Protein AF-0000000082578371 (afdb_homodimer)

Solvent-accessible surface area (backbone atoms only — not comparable to full-atom values): 13383 Å² total; per-residue (Å²): 140,78,61,56,43,37,65,52,43,54,52,53,40,48,26,51,50,64,51,53,39,33,59,68,55,49,42,70,71,40,96,79,55,69,53,70,68,53,46,45,50,49,51,51,49,37,32,76,69,58,51,30,45,68,46,77,56,89,93,40,60,37,33,28,54,56,62,57,55,68,60,56,39,54,51,50,50,51,52,49,22,50,31,62,29,81,64,31,69,52,56,48,51,51,53,36,53,75,66,67,68,57,53,51,71,52,50,53,52,39,47,51,51,49,53,51,40,52,71,71,72,77,139,79,61,55,44,39,66,53,42,54,53,52,39,48,26,51,50,64,50,53,38,34,59,68,54,50,43,69,71,39,93,79,52,68,54,70,67,52,47,45,48,49,52,52,50,38,32,75,70,58,51,30,47,69,46,77,56,90,93,39,60,37,33,29,54,58,58,58,56,68,58,55,38,53,52,50,49,52,52,49,25,50,31,59,28,82,64,31,68,53,56,48,51,50,52,37,53,74,66,66,68,56,54,50,71,52,49,54,53,40,45,51,52,48,53,50,41,52,72,70,72,77

Nearest PDB structures (foldseek):
  1okr-assembly1_A  TM=8.039E-01  e=2.234E-08  Staphylococcus aureus
  1sd6-assembly1_B  TM=7.257E-01  e=5.713E-08  Staphylococcus aureus
  1sax-assembly1_A  TM=7.478E-01  e=1.045E-07  Staphylococcus aureus subsp. aureus N315
  1xsd-assembly1_A-2  TM=7.511E-01  e=2.336E-07  Staphylococcus aureus
  1sd4-assembly1_B  TM=6.711E-01  e=1.910E-07  Staphylococcus aureus

Structure (mmCIF, N/CA/C/O backbone):
data_AF-0000000082578371-model_v1
#
loop_
_entity.id
_entity.type
_entity.pdbx_description
1 polymer 'Putative transcriptional regulator'
#
loop_
_atom_site.group_PDB
_atom_site.id
_atom_site.type_symbol
_atom_site.label_atom_id
_atom_site.label_alt_id
_atom_site.label_comp_id
_atom_site.label_asym_id
_atom_site.label_entity_id
_atom_site.label_seq_id
_atom_site.pdbx_PDB_ins_code
_atom_site.Cartn_x
_atom_site.Cartn_y
_atom_site.Cartn_z
_atom_site.occupancy
_atom_site.B_iso_or_equiv
_atom_site.auth_seq_id
_atom_site.auth_comp_id
_atom_site.auth_asym_id
_atom_site.auth_atom_id
_atom_site.pdbx_PDB_model_num
ATOM 1 N N . MET A 1 1 ? -15.367 0.584 -10.648 1 34.22 1 MET A N 1
ATOM 2 C CA . MET A 1 1 ? -14.477 -0.516 -10.297 1 34.22 1 MET A CA 1
ATOM 3 C C . MET A 1 1 ? -13.875 -0.312 -8.914 1 34.22 1 MET A C 1
ATOM 5 O O . MET A 1 1 ? -13.133 0.647 -8.688 1 34.22 1 MET A O 1
ATOM 9 N N . ASP A 1 2 ? -14.648 -0.705 -7.766 1 52.06 2 ASP A N 1
ATOM 10 C CA . ASP A 1 2 ? -14.875 -0.5 -6.34 1 52.06 2 ASP A CA 1
ATOM 11 C C . ASP A 1 2 ? -13.641 -0.88 -5.531 1 52.06 2 ASP A C 1
ATOM 13 O O . ASP A 1 2 ? -12.828 -1.701 -5.969 1 52.06 2 ASP A O 1
ATOM 17 N N . GLY A 1 3 ? -13.055 -0.039 -4.719 1 68.06 3 GLY A N 1
ATOM 18 C CA . GLY A 1 3 ? -11.953 -0.209 -3.785 1 68.06 3 GLY A CA 1
ATOM 19 C C . GLY A 1 3 ? -12.016 -1.52 -3.023 1 68.06 3 GLY A C 1
ATOM 20 O O . GLY A 1 3 ? -13.078 -2.143 -2.934 1 68.06 3 GLY A O 1
ATOM 21 N N . LEU A 1 4 ? -10.953 -2.289 -2.916 1 83.25 4 LEU A N 1
ATOM 22 C CA . LEU A 1 4 ? -10.844 -3.572 -2.227 1 83.25 4 LEU A CA 1
ATOM 23 C C . LEU A 1 4 ? -11.102 -3.408 -0.732 1 83.25 4 LEU A C 1
ATOM 25 O O . LEU A 1 4 ? -10.625 -2.451 -0.117 1 83.25 4 LEU A O 1
ATOM 29 N N . SER A 1 5 ? -12.094 -4.344 -0.25 1 83.81 5 SER A N 1
ATOM 30 C CA . SER A 1 5 ? -12.172 -4.449 1.202 1 83.81 5 SER A CA 1
ATOM 31 C C . SER A 1 5 ? -10.883 -4.996 1.792 1 83.81 5 SER A C 1
ATOM 33 O O . SER A 1 5 ? -9.992 -5.438 1.056 1 83.81 5 SER A O 1
ATOM 35 N N . ARG A 1 6 ? -10.781 -5.062 3.09 1 84.94 6 ARG A N 1
ATOM 36 C CA . ARG 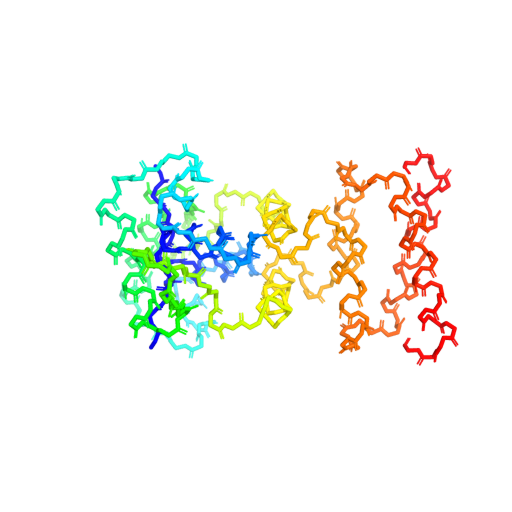A 1 6 ? -9.602 -5.578 3.768 1 84.94 6 ARG A CA 1
ATOM 37 C C . ARG A 1 6 ? -9.367 -7.047 3.418 1 84.94 6 ARG A C 1
ATOM 39 O O . ARG A 1 6 ? -8.25 -7.434 3.074 1 84.94 6 ARG A O 1
ATOM 46 N N . ARG A 1 7 ? -10.438 -7.766 3.49 1 90.19 7 ARG A N 1
ATOM 47 C CA . ARG A 1 7 ? -10.32 -9.195 3.238 1 90.19 7 ARG A CA 1
ATOM 48 C C . ARG A 1 7 ? -9.992 -9.469 1.773 1 90.19 7 ARG A C 1
ATOM 50 O O . ARG A 1 7 ? -9.195 -10.352 1.465 1 90.19 7 ARG A O 1
ATOM 57 N N . GLU A 1 8 ? -10.617 -8.742 0.942 1 93.12 8 GLU A N 1
ATOM 58 C CA . GLU A 1 8 ? -10.305 -8.867 -0.479 1 93.12 8 GLU A CA 1
ATOM 59 C C . GLU A 1 8 ? -8.836 -8.555 -0.752 1 93.12 8 GLU A C 1
ATOM 61 O O . GLU A 1 8 ? -8.18 -9.258 -1.519 1 93.12 8 GLU A O 1
ATOM 66 N N . ARG A 1 9 ? -8.375 -7.559 -0.099 1 90.75 9 ARG A N 1
ATOM 67 C CA . ARG A 1 9 ? -6.977 -7.172 -0.255 1 90.75 9 ARG A CA 1
ATOM 68 C C . ARG A 1 9 ? -6.047 -8.266 0.26 1 90.75 9 ARG A C 1
ATOM 70 O O . ARG A 1 9 ? -5.027 -8.562 -0.366 1 90.75 9 ARG A O 1
ATOM 77 N N . GLU A 1 10 ? -6.367 -8.773 1.382 1 92.88 10 GLU A N 1
ATOM 78 C CA . GLU A 1 10 ? -5.562 -9.852 1.936 1 92.88 10 GLU A CA 1
ATOM 79 C C . GLU A 1 10 ? -5.465 -11.023 0.96 1 92.88 10 GLU A C 1
ATOM 81 O O . GLU A 1 10 ? -4.383 -11.586 0.766 1 92.88 10 GLU A O 1
ATOM 86 N N . ILE A 1 11 ? -6.582 -11.297 0.385 1 96 11 ILE A N 1
ATOM 87 C CA . ILE A 1 11 ? -6.648 -12.445 -0.516 1 96 11 ILE A CA 1
ATOM 88 C C . ILE A 1 11 ? -5.855 -12.148 -1.787 1 96 11 ILE A C 1
ATOM 90 O O . ILE A 1 11 ? -5.066 -12.977 -2.242 1 96 11 ILE A O 1
ATOM 94 N N . ILE A 1 12 ? -6.039 -11.008 -2.361 1 95.5 12 ILE A N 1
ATOM 95 C CA . ILE A 1 12 ? -5.363 -10.703 -3.617 1 95.5 12 ILE A CA 1
ATOM 96 C C . ILE A 1 12 ? -3.863 -10.555 -3.373 1 95.5 12 ILE A C 1
ATOM 98 O O . ILE A 1 12 ? -3.051 -10.898 -4.234 1 95.5 12 ILE A O 1
ATOM 102 N N . ASN A 1 13 ? -3.504 -10.07 -2.184 1 95.31 13 ASN A N 1
ATOM 103 C CA . ASN A 1 13 ? -2.092 -10 -1.829 1 95.31 13 ASN A CA 1
ATOM 104 C C . ASN A 1 13 ? -1.445 -11.383 -1.809 1 95.31 13 ASN A C 1
ATOM 106 O O . ASN A 1 13 ? -0.296 -11.539 -2.223 1 95.31 13 ASN A O 1
ATOM 110 N N . VAL A 1 14 ? -2.17 -12.344 -1.282 1 97.12 14 VAL A N 1
ATOM 111 C CA . VAL A 1 14 ? -1.66 -13.711 -1.281 1 97.12 14 VAL A CA 1
ATOM 112 C C . VAL A 1 14 ? -1.369 -14.156 -2.713 1 97.12 14 VAL A C 1
ATOM 114 O O . VAL A 1 14 ? -0.308 -14.719 -2.992 1 97.12 14 VAL A O 1
ATOM 117 N N . LEU A 1 15 ? -2.271 -13.867 -3.607 1 97.81 15 LEU A N 1
ATOM 118 C CA . LEU A 1 15 ? -2.107 -14.297 -4.992 1 97.81 15 LEU A CA 1
ATOM 119 C C . LEU A 1 15 ? -0.913 -13.602 -5.637 1 97.81 15 LEU A C 1
ATOM 121 O O . LEU A 1 15 ? -0.169 -14.219 -6.402 1 97.81 15 LEU A O 1
ATOM 125 N N . TYR A 1 16 ? -0.698 -12.375 -5.348 1 97.38 16 TYR A N 1
ATOM 126 C CA . TYR A 1 16 ? 0.463 -11.672 -5.883 1 97.38 16 TYR A CA 1
ATOM 127 C C . TYR A 1 16 ? 1.755 -12.234 -5.297 1 97.38 16 TYR A C 1
ATOM 129 O O . TYR A 1 16 ? 2.777 -12.297 -5.98 1 97.38 16 TYR A O 1
ATOM 137 N N . ARG A 1 17 ? 1.661 -12.625 -4.094 1 96 17 ARG A N 1
ATOM 138 C CA . ARG A 1 17 ? 2.846 -13.141 -3.416 1 96 17 ARG A CA 1
ATOM 139 C C . ARG A 1 17 ? 3.234 -14.508 -3.967 1 96 17 ARG A C 1
ATOM 141 O O . ARG A 1 17 ? 4.414 -14.773 -4.215 1 96 17 ARG A O 1
ATOM 148 N N . VAL A 1 18 ? 2.221 -15.352 -4.254 1 95.81 18 VAL A N 1
ATOM 149 C CA . VAL A 1 18 ? 2.533 -16.734 -4.582 1 95.81 18 VAL A CA 1
ATOM 150 C C . VAL A 1 18 ? 2.357 -16.969 -6.078 1 95.81 18 VAL A C 1
ATOM 152 O O . VAL A 1 18 ? 2.793 -18 -6.613 1 95.81 18 VAL A O 1
ATOM 155 N N . GLY A 1 19 ? 1.768 -16.047 -6.781 1 95.69 19 GLY A N 1
ATOM 156 C CA . GLY A 1 19 ? 1.578 -16.141 -8.219 1 95.69 19 GLY A CA 1
ATOM 157 C C . GLY A 1 19 ? 0.262 -16.781 -8.609 1 95.69 19 GLY A C 1
ATOM 158 O O . GLY A 1 19 ? -0.506 -16.219 -9.391 1 95.69 19 GLY A O 1
ATOM 159 N N . GLN A 1 20 ? 0.013 -17.969 -8.125 1 97.25 20 GLN A N 1
ATOM 160 C CA . GLN A 1 20 ? -1.233 -18.688 -8.344 1 97.25 20 GLN A CA 1
ATOM 161 C C . GLN A 1 20 ? -1.533 -19.625 -7.172 1 97.25 20 GLN A C 1
ATOM 163 O O . GLN A 1 20 ? -0.616 -20.109 -6.512 1 97.25 20 GLN A O 1
ATOM 168 N N . ALA A 1 21 ? -2.795 -19.812 -6.957 1 98.19 21 ALA A N 1
ATOM 169 C CA . ALA A 1 21 ? -3.166 -20.656 -5.828 1 98.19 21 ALA A CA 1
ATOM 170 C C . ALA A 1 21 ? -4.625 -21.094 -5.93 1 98.19 21 ALA A C 1
ATOM 172 O O . ALA A 1 21 ? -5.445 -20.422 -6.547 1 98.19 21 ALA A O 1
ATOM 173 N N . THR A 1 22 ? -4.883 -22.328 -5.336 1 98.31 22 THR A N 1
ATOM 174 C CA . THR A 1 22 ? -6.27 -22.734 -5.125 1 98.31 22 THR A CA 1
ATOM 175 C C . THR A 1 22 ? -6.879 -21.984 -3.943 1 98.31 22 THR A C 1
ATOM 177 O O . THR A 1 22 ? -6.164 -21.328 -3.186 1 98.31 22 THR A O 1
ATOM 180 N N . ALA A 1 23 ? -8.219 -22.094 -3.855 1 97.88 23 ALA A N 1
ATOM 181 C CA . ALA A 1 23 ? -8.883 -21.469 -2.719 1 97.88 23 ALA A CA 1
ATOM 182 C C . ALA A 1 23 ? -8.328 -22 -1.398 1 97.88 23 ALA A C 1
ATOM 184 O O . ALA A 1 23 ? -8.125 -21.234 -0.452 1 97.88 23 ALA A O 1
ATOM 185 N N . ALA A 1 24 ? -8.094 -23.297 -1.359 1 97.69 24 ALA A N 1
ATOM 186 C CA . ALA A 1 24 ? -7.555 -23.922 -0.156 1 97.69 24 ALA A CA 1
ATOM 187 C C . ALA A 1 24 ? -6.172 -23.375 0.175 1 97.69 24 ALA A C 1
ATOM 189 O O . ALA A 1 24 ? -5.867 -23.094 1.338 1 97.69 24 ALA A O 1
ATOM 190 N N . GLN A 1 25 ? -5.379 -23.188 -0.789 1 97.94 25 GLN A N 1
ATOM 191 C CA . GLN A 1 25 ? -4.031 -22.656 -0.609 1 97.94 25 GLN A CA 1
ATOM 192 C C . GLN A 1 25 ? -4.07 -21.203 -0.156 1 97.94 25 GLN A C 1
ATOM 194 O O . GLN A 1 25 ? -3.258 -20.781 0.671 1 97.94 25 GLN A O 1
ATOM 199 N N . VAL A 1 26 ? -4.961 -20.422 -0.744 1 98.38 26 VAL A N 1
ATOM 200 C CA . VAL A 1 26 ? -5.133 -19.047 -0.317 1 98.38 26 VAL A CA 1
ATOM 201 C C . VAL A 1 26 ? -5.52 -19 1.16 1 98.38 26 VAL A C 1
ATOM 203 O O . VAL A 1 26 ? -4.941 -18.234 1.938 1 98.38 26 VAL A O 1
ATOM 206 N N . GLN A 1 27 ? -6.441 -19.812 1.521 1 98.19 27 GLN A N 1
ATOM 207 C CA . GLN A 1 27 ? -6.906 -19.859 2.904 1 98.19 27 GLN A CA 1
ATOM 208 C C . GLN A 1 27 ? -5.754 -20.156 3.861 1 98.19 27 GLN A C 1
ATOM 210 O O . GLN A 1 27 ? -5.637 -19.516 4.91 1 98.19 27 GLN A O 1
ATOM 215 N N . GLU A 1 28 ? -4.898 -21.062 3.527 1 97.62 28 GLU A N 1
ATOM 216 C CA . GLU A 1 28 ? -3.783 -21.516 4.359 1 97.62 28 GLU A CA 1
ATOM 217 C C . GLU A 1 28 ? -2.783 -20.375 4.582 1 97.62 28 GLU A C 1
ATOM 219 O O . GLU A 1 28 ? -2.049 -20.375 5.574 1 97.62 28 GLU A O 1
ATOM 224 N N . GLN A 1 29 ? -2.746 -19.438 3.691 1 96.5 29 GLN A N 1
ATOM 225 C CA . GLN A 1 29 ? -1.745 -18.375 3.738 1 96.5 29 GLN A CA 1
ATOM 226 C C . GLN A 1 29 ? -2.258 -17.172 4.523 1 96.5 29 GLN A C 1
ATOM 228 O O . GLN A 1 29 ? -1.51 -16.219 4.77 1 96.5 29 GLN A O 1
ATOM 233 N N . LEU A 1 30 ? -3.465 -17.219 4.91 1 95.75 30 LEU A N 1
ATOM 234 C CA . LEU A 1 30 ? -4.035 -16.109 5.664 1 95.75 30 LEU A CA 1
ATOM 235 C C . LEU A 1 30 ? -3.828 -16.297 7.16 1 95.75 30 LEU A C 1
ATOM 237 O O . LEU A 1 30 ? -3.951 -17.422 7.668 1 95.75 30 LEU A O 1
ATOM 241 N N . ALA A 1 31 ? -3.4 -15.258 7.852 1 90.56 31 ALA A N 1
ATOM 242 C CA . ALA A 1 31 ? -3.135 -15.328 9.281 1 90.56 31 ALA A CA 1
ATOM 243 C C . ALA A 1 31 ? -4.398 -15.695 10.055 1 90.56 31 ALA A C 1
ATOM 245 O O . ALA A 1 31 ? -4.359 -16.516 10.977 1 90.56 31 ALA A O 1
ATOM 246 N N . ASP A 1 32 ? -5.535 -15.18 9.812 1 92.69 32 ASP A N 1
ATOM 247 C CA . ASP A 1 32 ? -6.852 -15.43 10.391 1 92.69 32 ASP A CA 1
ATOM 248 C C . ASP A 1 32 ? -7.883 -15.719 9.305 1 92.69 32 ASP A C 1
ATOM 250 O O . ASP A 1 32 ? -8.742 -14.891 9.008 1 92.69 32 ASP A O 1
ATOM 254 N N . PRO A 1 33 ? -7.797 -16.891 8.852 1 93.81 33 PRO A N 1
ATOM 255 C CA . PRO A 1 33 ? -8.57 -17.172 7.645 1 93.81 33 PRO A CA 1
ATOM 256 C C . PRO A 1 33 ? -10.07 -17.312 7.918 1 93.81 33 PRO A C 1
ATOM 258 O O . PRO A 1 33 ? -10.461 -17.859 8.945 1 93.81 33 PRO A O 1
ATOM 261 N N . PRO A 1 34 ? -10.852 -16.719 7.035 1 95.19 34 PRO A N 1
ATOM 262 C CA . PRO A 1 34 ? -12.266 -17.094 7.039 1 95.19 34 PRO A CA 1
ATOM 263 C C . PRO A 1 34 ? -12.5 -18.531 6.574 1 95.19 34 PRO A C 1
ATOM 265 O O . PRO A 1 34 ? -11.547 -19.266 6.348 1 95.19 34 PRO A O 1
ATOM 268 N N . SER A 1 35 ? -13.781 -18.875 6.539 1 97 35 SER A N 1
ATOM 269 C CA . SER A 1 35 ? -14.117 -20.219 6.074 1 97 35 SER A CA 1
ATOM 270 C C . SER A 1 35 ? -13.727 -20.406 4.613 1 97 35 SER A C 1
ATOM 272 O O . SER A 1 35 ? -13.594 -19.438 3.865 1 97 35 SER A O 1
ATOM 274 N N . TYR A 1 36 ? -13.625 -21.656 4.293 1 97 36 TYR A N 1
ATOM 275 C CA . TYR A 1 36 ? -13.328 -22 2.904 1 97 36 TYR A CA 1
ATOM 276 C C . TYR A 1 36 ? -14.383 -21.422 1.965 1 97 36 TYR A C 1
ATOM 278 O O . TYR A 1 36 ? -14.055 -20.844 0.93 1 97 36 TYR A O 1
ATOM 286 N N . THR A 1 37 ? -15.578 -21.5 2.279 1 96.38 37 THR A N 1
ATOM 287 C CA . THR A 1 37 ? -16.672 -20.984 1.471 1 96.38 37 THR A CA 1
ATOM 288 C C . THR A 1 37 ? -16.562 -19.469 1.297 1 96.38 37 THR A C 1
ATOM 290 O O . THR A 1 37 ? -16.844 -18.953 0.215 1 96.38 37 THR A O 1
ATOM 293 N N . THR A 1 38 ? -16.109 -18.812 2.367 1 96.62 38 THR A N 1
ATOM 294 C CA . THR A 1 38 ? -15.93 -17.359 2.297 1 96.62 38 THR A CA 1
ATOM 295 C C . THR A 1 38 ? -14.781 -17 1.357 1 96.62 38 THR A C 1
ATOM 297 O O . THR A 1 38 ? -14.891 -16.062 0.569 1 96.62 38 THR A O 1
ATOM 300 N N . VAL A 1 39 ? -13.711 -17.734 1.539 1 98.06 39 VAL A N 1
ATOM 301 C CA . VAL A 1 39 ? -12.586 -17.5 0.646 1 98.06 39 VAL A CA 1
ATOM 302 C C . VAL A 1 39 ? -13.023 -17.688 -0.804 1 98.06 39 VAL A C 1
ATOM 304 O O . VAL A 1 39 ? -12.727 -16.859 -1.662 1 98.06 39 VAL A O 1
ATOM 307 N N . ARG A 1 40 ? -13.75 -18.703 -1.103 1 97.69 40 ARG A N 1
ATOM 308 C CA . ARG A 1 40 ? -14.242 -18.969 -2.453 1 97.69 40 ARG A CA 1
ATOM 309 C C . ARG A 1 40 ? -15.141 -17.828 -2.936 1 97.69 40 ARG A C 1
ATOM 311 O O . ARG A 1 40 ? -15.039 -17.391 -4.086 1 97.69 40 ARG A O 1
ATOM 318 N N . THR A 1 41 ? -15.984 -17.453 -2.105 1 97.69 41 THR A N 1
ATOM 319 C CA . THR A 1 41 ? -16.891 -16.359 -2.438 1 97.69 41 THR A CA 1
ATOM 320 C C . THR A 1 41 ? -16.094 -15.094 -2.775 1 97.69 41 THR A C 1
ATOM 322 O O . THR A 1 41 ? -16.391 -14.43 -3.771 1 97.69 41 THR A O 1
ATOM 325 N N . LEU A 1 42 ? -15.164 -14.773 -1.946 1 97.19 42 LEU A N 1
ATOM 326 C CA . LEU A 1 42 ? -14.367 -13.562 -2.152 1 97.19 42 LEU A CA 1
ATOM 327 C C . LEU A 1 42 ? -13.555 -13.664 -3.438 1 97.19 42 LEU A C 1
ATOM 329 O O . LEU A 1 42 ? -13.367 -12.672 -4.137 1 97.19 42 LEU A O 1
ATOM 333 N N . LEU A 1 43 ? -13.047 -14.836 -3.756 1 98 43 LEU A N 1
ATOM 334 C CA . LEU A 1 43 ? -12.336 -15.047 -5.012 1 98 43 LEU A CA 1
ATOM 335 C C . LEU A 1 43 ? -13.258 -14.805 -6.203 1 98 43 LEU A C 1
ATOM 337 O O . LEU A 1 43 ? -12.852 -14.195 -7.195 1 98 43 LEU A O 1
ATOM 341 N N . THR A 1 44 ? -14.477 -15.234 -6.105 1 97.19 44 THR A N 1
ATOM 342 C CA . THR A 1 44 ? -15.469 -15.008 -7.152 1 97.19 44 THR A CA 1
ATOM 343 C C . THR A 1 44 ? -15.766 -13.516 -7.297 1 97.19 44 THR A C 1
ATOM 345 O O . THR A 1 44 ? -15.891 -13.008 -8.414 1 97.19 44 THR A O 1
ATOM 348 N N . ILE A 1 45 ? -15.852 -12.828 -6.234 1 96.38 45 ILE A N 1
ATOM 349 C CA . ILE A 1 45 ? -16.078 -11.383 -6.238 1 96.38 45 ILE A CA 1
ATOM 350 C C . ILE A 1 45 ? -14.906 -10.68 -6.906 1 96.38 45 ILE A C 1
ATOM 352 O O . ILE A 1 45 ? -15.102 -9.805 -7.754 1 96.38 45 ILE A O 1
ATOM 356 N N . LEU A 1 46 ? -13.734 -11.031 -6.512 1 96.56 46 LEU A N 1
ATOM 357 C CA . LEU A 1 46 ? -12.531 -10.438 -7.09 1 96.56 46 LEU A CA 1
ATOM 358 C C . LEU A 1 46 ? -12.477 -10.68 -8.594 1 96.56 46 LEU A C 1
ATOM 360 O O . LEU A 1 46 ? -12.031 -9.82 -9.352 1 96.56 46 LEU A O 1
ATOM 364 N N . GLU A 1 47 ? -12.867 -11.852 -8.992 1 97 47 GLU A N 1
ATOM 365 C CA . GLU A 1 47 ? -12.898 -12.172 -10.414 1 97 47 GLU A CA 1
ATOM 366 C C . GLU A 1 47 ? -13.938 -11.32 -11.141 1 97 47 GLU A C 1
ATOM 368 O O . GLU A 1 47 ? -13.672 -10.805 -12.227 1 97 47 GLU A O 1
ATOM 373 N N . GLY A 1 48 ? -15.117 -11.227 -10.578 1 95.38 48 GLY A N 1
ATOM 374 C CA . GLY A 1 48 ? -16.141 -10.375 -11.148 1 95.38 48 GLY A CA 1
ATOM 375 C C . GLY A 1 48 ? -15.703 -8.93 -11.312 1 95.38 48 GLY A C 1
ATOM 376 O O . GLY A 1 48 ? -16.109 -8.258 -12.258 1 95.38 48 GLY A O 1
ATOM 377 N N . LYS A 1 49 ? -14.82 -8.531 -10.383 1 92.88 49 LYS A N 1
ATOM 378 C CA . LYS A 1 49 ? -14.305 -7.168 -10.422 1 92.88 49 LYS A CA 1
ATOM 379 C C . LYS A 1 49 ? -13.125 -7.047 -11.383 1 92.88 49 LYS A C 1
ATOM 381 O O . LYS A 1 49 ? -12.594 -5.953 -11.586 1 92.88 49 LYS A O 1
ATOM 386 N N . GLY A 1 50 ? -12.625 -8.109 -11.891 1 94.81 50 GLY A N 1
ATOM 387 C CA . GLY A 1 50 ? -11.555 -8.109 -12.875 1 94.81 50 GLY A CA 1
ATOM 388 C C . GLY A 1 50 ? -10.172 -8.141 -12.258 1 94.81 50 GLY A C 1
ATOM 389 O O . GLY A 1 50 ? -9.18 -7.895 -12.938 1 94.81 50 GLY A O 1
ATOM 390 N N . HIS A 1 51 ? -10.008 -8.508 -11.008 1 95.38 51 HIS A N 1
ATOM 391 C CA . HIS A 1 51 ? -8.719 -8.508 -10.312 1 95.38 51 HIS A CA 1
ATOM 392 C C . HIS A 1 51 ? -8.039 -9.867 -10.422 1 95.38 51 HIS A C 1
ATOM 394 O O . HIS A 1 51 ? -6.82 -9.969 -10.25 1 95.38 51 HIS A O 1
ATOM 400 N N . VAL A 1 52 ? -8.898 -10.898 -10.617 1 97.19 52 VAL A N 1
ATOM 401 C CA . VAL A 1 52 ? -8.398 -12.273 -10.648 1 97.19 52 VAL A CA 1
ATOM 402 C C . VAL A 1 52 ? -9.055 -13.039 -11.789 1 97.19 52 VAL A C 1
ATOM 404 O O . VAL A 1 52 ? -10.156 -12.688 -12.227 1 97.19 52 VAL A O 1
ATOM 407 N N . HIS A 1 53 ? -8.375 -13.938 -12.305 1 97.56 53 HIS A N 1
ATOM 408 C CA . HIS A 1 53 ? -8.961 -14.945 -13.172 1 97.56 53 HIS A CA 1
ATOM 409 C C . HIS A 1 53 ? -8.609 -16.359 -12.703 1 97.56 53 HIS A C 1
ATOM 411 O O . HIS A 1 53 ? -7.664 -16.531 -11.93 1 97.56 53 HIS A O 1
ATOM 417 N N . HIS A 1 54 ? -9.414 -17.281 -13.016 1 97.75 54 HIS A N 1
ATOM 418 C CA . HIS A 1 54 ? -9.07 -18.656 -12.656 1 97.75 54 HIS A CA 1
ATOM 419 C C . HIS A 1 54 ? -8.953 -19.531 -13.906 1 97.75 54 HIS A C 1
ATOM 421 O O . HIS A 1 54 ? -9.508 -19.203 -14.953 1 97.75 54 HIS A O 1
ATOM 427 N N . ARG A 1 55 ? -8.133 -20.531 -13.812 1 96.56 55 ARG A N 1
ATOM 428 C CA . ARG A 1 55 ? -8.125 -21.641 -14.758 1 96.56 55 ARG A CA 1
ATOM 429 C C . ARG A 1 55 ? -8.508 -22.953 -14.07 1 96.56 55 ARG A C 1
ATOM 431 O O . ARG A 1 55 ? -8.414 -23.062 -12.844 1 96.56 55 ARG A O 1
ATOM 438 N N . VAL A 1 56 ? -8.922 -23.812 -14.883 1 95.25 56 VAL A N 1
ATOM 439 C CA . VAL A 1 56 ? -9.281 -25.125 -14.359 1 95.25 56 VAL A CA 1
ATOM 440 C C . VAL A 1 56 ? -8.102 -26.078 -14.508 1 95.25 56 VAL A C 1
ATOM 442 O O . VAL A 1 56 ? -7.535 -26.219 -15.594 1 95.25 56 VAL A O 1
ATOM 445 N N . ASP A 1 57 ? -7.688 -26.594 -13.375 1 92.44 57 ASP A N 1
ATOM 446 C CA . ASP A 1 57 ? -6.66 -27.625 -13.328 1 92.44 57 ASP A CA 1
ATOM 447 C C . ASP A 1 57 ? -7.207 -28.922 -12.719 1 92.44 57 ASP A C 1
ATOM 449 O O . ASP A 1 57 ? -7.242 -29.078 -11.5 1 92.44 57 ASP A O 1
ATOM 453 N N . GLY A 1 58 ? -7.426 -29.828 -13.695 1 92.56 58 GLY A N 1
ATOM 454 C CA . GLY A 1 58 ? -8.156 -30.984 -13.227 1 92.56 58 GLY A CA 1
ATOM 455 C C . GLY A 1 58 ? -9.539 -30.656 -12.688 1 92.56 58 GLY A C 1
ATOM 456 O O . GLY A 1 58 ? -10.367 -30.094 -13.406 1 92.56 58 GLY A O 1
ATOM 457 N N . SER A 1 59 ? -9.789 -30.922 -11.414 1 91 59 SER A N 1
ATOM 458 C CA . SER A 1 59 ? -11.078 -30.672 -10.781 1 91 59 SER A CA 1
ATOM 459 C C . SER A 1 59 ? -11.031 -29.438 -9.891 1 91 59 SER A C 1
ATOM 461 O O . SER A 1 59 ? -12 -29.125 -9.195 1 91 59 SER A O 1
ATOM 463 N N . ARG A 1 60 ? -9.93 -28.766 -9.969 1 93.44 60 ARG A N 1
ATOM 464 C CA . ARG A 1 60 ? -9.805 -27.641 -9.055 1 93.44 60 ARG A CA 1
ATOM 465 C C . ARG A 1 60 ? -9.602 -26.328 -9.812 1 93.44 60 ARG A C 1
ATOM 467 O O . ARG A 1 60 ? -9.055 -26.328 -10.922 1 93.44 60 ARG A O 1
ATOM 474 N N . TYR A 1 61 ? -10.148 -25.234 -9.242 1 97.19 61 TYR A N 1
ATOM 475 C CA . TYR A 1 61 ? -9.875 -23.891 -9.742 1 97.19 61 TYR A CA 1
ATOM 476 C C . TYR A 1 61 ? -8.547 -23.359 -9.219 1 97.19 61 TYR A C 1
ATOM 478 O O . TYR A 1 61 ? -8.266 -23.453 -8.016 1 97.19 61 TYR A O 1
ATOM 486 N N . VAL A 1 62 ? -7.707 -22.891 -10.133 1 98.31 62 VAL A N 1
ATOM 487 C CA . VAL A 1 62 ? -6.465 -22.219 -9.766 1 98.31 62 VAL A CA 1
ATOM 488 C C . VAL A 1 62 ? -6.551 -20.75 -10.133 1 98.31 62 VAL A C 1
ATOM 490 O O . VAL A 1 62 ? -6.711 -20.391 -11.305 1 98.31 62 VAL A O 1
ATOM 493 N N . TYR A 1 63 ? -6.402 -19.891 -9.141 1 98.5 63 TYR A N 1
ATOM 494 C CA . TYR A 1 63 ? -6.574 -18.453 -9.305 1 98.5 63 TYR A CA 1
ATOM 495 C C . TYR A 1 63 ? -5.23 -17.766 -9.508 1 98.5 63 TYR A C 1
ATOM 497 O O . TYR A 1 63 ? -4.227 -18.172 -8.906 1 98.5 63 TYR A O 1
ATOM 505 N N . GLU A 1 64 ? -5.293 -16.719 -10.289 1 98 64 GLU A N 1
ATOM 506 C CA . GLU A 1 64 ? -4.129 -15.859 -10.508 1 98 64 GLU A CA 1
ATOM 507 C C . GLU A 1 64 ? -4.543 -14.398 -10.656 1 98 64 GLU A C 1
ATOM 509 O O . GLU A 1 64 ? -5.652 -14.102 -11.102 1 98 64 GLU A O 1
ATOM 514 N N . PRO A 1 65 ? -3.617 -13.453 -10.305 1 97.38 65 PRO A N 1
ATOM 515 C CA . PRO A 1 65 ? -3.957 -12.039 -10.508 1 97.38 65 PRO A CA 1
ATOM 516 C C . PRO A 1 65 ? -4.156 -11.695 -11.984 1 97.38 65 PRO A C 1
ATOM 518 O O . PRO A 1 65 ? -3.451 -12.219 -12.844 1 97.38 65 PRO A O 1
ATOM 521 N N . ALA A 1 66 ? -5.125 -10.789 -12.219 1 96.56 66 ALA A N 1
ATOM 522 C CA . ALA A 1 66 ? -5.434 -10.391 -13.594 1 96.56 66 ALA A CA 1
ATOM 523 C C . ALA A 1 66 ? -4.43 -9.367 -14.109 1 96.56 66 ALA A C 1
ATOM 525 O O . ALA A 1 66 ? -4.258 -9.211 -15.32 1 96.56 66 ALA A O 1
ATOM 526 N N . VAL A 1 67 ? -3.824 -8.617 -13.203 1 94.31 67 VAL A N 1
ATOM 527 C CA . VAL A 1 67 ? -2.814 -7.621 -13.539 1 94.31 67 VAL A CA 1
ATOM 528 C C . VAL A 1 67 ? -1.427 -8.148 -13.18 1 94.31 67 VAL A C 1
ATOM 530 O O . VAL A 1 67 ? -1.252 -8.805 -12.148 1 94.31 67 VAL A O 1
ATOM 533 N N . ALA A 1 68 ? -0.493 -7.824 -14.016 1 94.44 68 ALA A N 1
ATOM 534 C CA . ALA A 1 68 ? 0.876 -8.281 -13.789 1 94.44 68 ALA A CA 1
ATOM 535 C C . ALA A 1 68 ? 1.421 -7.746 -12.469 1 94.44 68 ALA A C 1
ATOM 537 O O . ALA A 1 68 ? 1.181 -6.59 -12.117 1 94.44 68 ALA A O 1
ATOM 538 N N . ARG A 1 69 ? 2.113 -8.617 -11.797 1 94.5 69 ARG A N 1
ATOM 539 C CA . ARG A 1 69 ? 2.701 -8.289 -10.5 1 94.5 69 ARG A CA 1
ATOM 540 C C . ARG A 1 69 ? 3.564 -7.035 -10.586 1 94.5 69 ARG A C 1
ATOM 542 O O . ARG A 1 69 ? 3.516 -6.176 -9.703 1 94.5 69 ARG A O 1
ATOM 549 N N . GLU A 1 70 ? 4.336 -6.91 -11.648 1 93.62 70 GLU A N 1
ATOM 550 C CA . GLU A 1 70 ? 5.242 -5.781 -11.836 1 93.62 70 GLU A CA 1
ATOM 551 C C . GLU A 1 70 ? 4.473 -4.469 -11.938 1 93.62 70 GLU A C 1
ATOM 553 O O . GLU A 1 70 ? 4.895 -3.451 -11.383 1 93.62 70 GLU A O 1
ATOM 558 N N . HIS A 1 71 ? 3.389 -4.523 -12.633 1 94.19 71 HIS A N 1
ATOM 559 C CA . HIS A 1 71 ? 2.578 -3.324 -12.812 1 94.19 71 HIS A CA 1
ATOM 560 C C . HIS A 1 71 ? 1.916 -2.9 -11.508 1 94.19 71 HIS A C 1
ATOM 562 O O . HIS A 1 71 ? 1.947 -1.724 -11.141 1 94.19 71 HIS A O 1
ATOM 568 N N . MET A 1 72 ? 1.382 -3.895 -10.828 1 94.44 72 MET A N 1
ATOM 569 C CA . MET A 1 72 ? 0.713 -3.596 -9.562 1 94.44 72 MET A CA 1
ATOM 570 C C . MET A 1 72 ? 1.72 -3.158 -8.508 1 94.44 72 MET A C 1
ATOM 572 O O . MET A 1 72 ? 1.435 -2.268 -7.703 1 94.44 72 MET A O 1
ATOM 576 N N . GLY A 1 73 ? 2.869 -3.736 -8.508 1 95.88 73 GLY A N 1
ATOM 577 C CA . GLY A 1 73 ? 3.934 -3.334 -7.602 1 95.88 73 GLY A CA 1
ATOM 578 C C . GLY A 1 73 ? 4.387 -1.9 -7.812 1 95.88 73 GLY A C 1
ATOM 579 O O . GLY A 1 73 ? 4.566 -1.153 -6.848 1 95.88 73 GLY A O 1
ATOM 580 N N . ALA A 1 74 ? 4.555 -1.525 -9.078 1 95.75 74 ALA A N 1
ATOM 581 C CA . ALA A 1 74 ? 4.973 -0.164 -9.398 1 95.75 74 ALA A CA 1
ATOM 582 C C . ALA A 1 74 ? 3.949 0.856 -8.914 1 95.75 74 ALA A C 1
ATOM 584 O O . ALA A 1 74 ? 4.316 1.884 -8.336 1 95.75 74 ALA A O 1
ATOM 585 N N . ARG A 1 75 ? 2.736 0.506 -9.102 1 94.12 75 ARG A N 1
ATOM 586 C CA . ARG A 1 75 ? 1.672 1.395 -8.648 1 94.12 75 ARG A CA 1
ATOM 587 C C . ARG A 1 75 ? 1.658 1.499 -7.125 1 94.12 75 ARG A C 1
ATOM 589 O O . ARG A 1 75 ? 1.429 2.578 -6.574 1 94.12 75 ARG A O 1
ATOM 596 N N . ALA A 1 76 ? 1.852 0.404 -6.496 1 94.62 76 ALA A N 1
ATOM 597 C CA . ALA A 1 76 ? 1.898 0.367 -5.035 1 94.62 76 ALA A CA 1
ATOM 598 C C . ALA A 1 76 ? 3.045 1.222 -4.504 1 94.62 76 ALA A C 1
ATOM 600 O O . ALA A 1 76 ? 2.885 1.935 -3.508 1 94.62 76 ALA A O 1
ATOM 601 N N . VAL A 1 77 ? 4.172 1.189 -5.121 1 96.75 77 VAL A N 1
ATOM 602 C CA . VAL A 1 77 ? 5.316 2.002 -4.723 1 96.75 77 VAL A CA 1
ATOM 603 C C . VAL A 1 77 ? 4.969 3.484 -4.855 1 96.75 77 VAL A C 1
ATOM 605 O O . VAL A 1 77 ? 5.234 4.273 -3.947 1 96.75 77 VAL A O 1
ATOM 608 N N . GLU A 1 78 ? 4.395 3.805 -5.945 1 95.69 78 GLU A N 1
ATOM 609 C CA . GLU A 1 78 ? 4.027 5.195 -6.188 1 95.69 78 GLU A CA 1
ATOM 610 C C . GLU A 1 78 ? 3.088 5.715 -5.098 1 95.69 78 GLU A C 1
ATOM 612 O O . GLU A 1 78 ? 3.287 6.812 -4.574 1 95.69 78 GLU A O 1
ATOM 617 N N . THR A 1 79 ? 2.123 4.91 -4.812 1 94.06 79 THR A N 1
ATOM 618 C CA . THR A 1 79 ? 1.157 5.293 -3.789 1 94.06 79 THR A CA 1
ATOM 619 C C . THR A 1 79 ? 1.836 5.434 -2.43 1 94.06 79 THR A C 1
ATOM 621 O O . THR A 1 79 ? 1.576 6.391 -1.697 1 94.06 79 THR A O 1
ATOM 624 N N . LEU A 1 80 ? 2.646 4.504 -2.129 1 96.5 80 LEU A N 1
ATOM 625 C CA . LEU A 1 80 ? 3.387 4.52 -0.873 1 96.5 80 LEU A CA 1
ATOM 626 C C . LEU A 1 80 ? 4.246 5.773 -0.762 1 96.5 80 LEU A C 1
ATOM 628 O O . LEU A 1 80 ? 4.234 6.449 0.269 1 96.5 80 LEU A O 1
ATOM 632 N N . LEU A 1 81 ? 4.914 6.141 -1.807 1 96.81 81 LEU A N 1
ATOM 633 C CA . LEU A 1 81 ? 5.793 7.305 -1.81 1 96.81 81 LEU A CA 1
ATOM 634 C C . LEU A 1 81 ? 4.996 8.594 -1.639 1 96.81 81 LEU A C 1
ATOM 636 O O . LEU A 1 81 ? 5.371 9.461 -0.85 1 96.81 81 LEU A O 1
ATOM 640 N N . SER A 1 82 ? 3.936 8.656 -2.328 1 95.81 82 SER A N 1
ATOM 641 C CA . SER A 1 82 ? 3.123 9.867 -2.279 1 95.81 82 SER A CA 1
ATOM 642 C C . SER A 1 82 ? 2.467 10.039 -0.913 1 95.81 82 SER A C 1
ATOM 644 O O . SER A 1 82 ? 2.277 11.164 -0.444 1 95.81 82 SER A O 1
ATOM 646 N N . THR A 1 83 ? 2.188 8.977 -0.255 1 96.12 83 THR A N 1
ATOM 647 C CA . THR A 1 83 ? 1.436 9.023 0.995 1 96.12 83 THR A CA 1
ATOM 648 C C . THR A 1 83 ? 2.367 9.273 2.176 1 96.12 83 THR A C 1
ATOM 650 O O . THR A 1 83 ? 2.068 10.094 3.047 1 96.12 83 THR A O 1
ATOM 653 N N . PHE A 1 84 ? 3.564 8.633 2.127 1 97.06 84 PHE A N 1
ATOM 654 C CA . PHE A 1 84 ? 4.312 8.586 3.377 1 97.06 84 PHE A CA 1
ATOM 655 C C . PHE A 1 84 ? 5.68 9.242 3.215 1 97.06 84 PHE A C 1
ATOM 657 O O . PHE A 1 84 ? 6.348 9.547 4.207 1 97.06 84 PHE A O 1
ATOM 664 N N . TYR A 1 85 ? 6.074 9.477 1.966 1 96.69 85 TYR A N 1
ATOM 665 C CA . TYR A 1 85 ? 7.48 9.836 1.819 1 96.69 85 TYR A CA 1
ATOM 666 C C . TYR A 1 85 ? 7.648 11.016 0.875 1 96.69 85 TYR A C 1
ATOM 668 O O . TYR A 1 85 ? 8.664 11.133 0.185 1 96.69 85 TYR A O 1
ATOM 676 N N . ASP A 1 86 ? 6.707 11.828 0.723 1 95.25 86 ASP A N 1
ATOM 677 C CA . ASP A 1 86 ? 6.738 13.055 -0.066 1 95.25 86 ASP A CA 1
ATOM 678 C C . ASP A 1 86 ? 7.285 12.797 -1.467 1 95.25 86 ASP A C 1
ATOM 680 O O . ASP A 1 86 ? 8.094 13.578 -1.979 1 95.25 86 ASP A O 1
ATOM 684 N N . ASN A 1 87 ? 7.02 11.594 -2.006 1 95 87 ASN A N 1
ATOM 685 C CA . ASN A 1 87 ? 7.387 11.156 -3.348 1 95 87 ASN A CA 1
ATOM 686 C C . ASN A 1 87 ? 8.891 10.969 -3.486 1 95 87 ASN A C 1
ATOM 688 O O . ASN A 1 87 ? 9.43 11.008 -4.594 1 95 87 ASN A O 1
ATOM 692 N N . SER A 1 88 ? 9.609 10.703 -2.404 1 93.94 88 SER A N 1
ATOM 693 C CA . SER A 1 88 ? 11.062 10.617 -2.396 1 93.94 88 SER A CA 1
ATOM 694 C C . SER A 1 88 ? 11.531 9.211 -2.055 1 93.94 88 SER A C 1
ATOM 696 O O . SER A 1 88 ? 11.359 8.75 -0.925 1 93.94 88 SER A O 1
ATOM 698 N N . VAL A 1 89 ? 12.219 8.656 -2.988 1 93.94 89 VAL A N 1
ATOM 699 C CA . VAL A 1 89 ? 12.82 7.344 -2.758 1 93.94 89 VAL A CA 1
ATOM 700 C C . VAL A 1 89 ? 13.922 7.461 -1.708 1 93.94 89 VAL A C 1
ATOM 702 O O . VAL A 1 89 ? 14.078 6.574 -0.865 1 93.94 89 VAL A O 1
ATOM 705 N N . GLU A 1 90 ? 14.57 8.562 -1.752 1 90.88 90 GLU A N 1
ATOM 706 C CA . GLU A 1 90 ? 15.648 8.82 -0.801 1 90.88 90 GLU A CA 1
ATOM 707 C C . GLU A 1 90 ? 15.133 8.789 0.636 1 90.88 90 GLU A C 1
ATOM 709 O O . GLU A 1 90 ? 15.75 8.164 1.505 1 90.88 90 GLU A O 1
ATOM 714 N N . LEU A 1 91 ? 14.062 9.43 0.894 1 93.62 91 LEU A N 1
ATOM 715 C CA . LEU A 1 91 ? 13.5 9.484 2.238 1 93.62 91 LEU A CA 1
ATOM 716 C C . LEU A 1 91 ? 13.055 8.094 2.695 1 93.62 91 LEU A C 1
ATOM 718 O O . LEU A 1 91 ? 13.219 7.742 3.865 1 93.62 91 LEU A O 1
ATOM 722 N N . MET A 1 92 ? 12.477 7.316 1.822 1 96.31 92 MET A N 1
ATOM 723 C CA . MET A 1 92 ? 12.039 5.965 2.152 1 96.31 92 MET A CA 1
ATOM 724 C C . MET A 1 92 ? 13.219 5.09 2.549 1 96.31 92 MET A C 1
ATOM 726 O O . MET A 1 92 ? 13.188 4.43 3.588 1 96.31 92 MET A O 1
ATOM 730 N N . ILE A 1 93 ? 14.273 5.098 1.72 1 93.69 93 ILE A N 1
ATOM 731 C CA . ILE A 1 93 ? 15.453 4.281 1.98 1 93.69 93 ILE A CA 1
ATOM 732 C C . ILE A 1 93 ? 16.141 4.754 3.262 1 93.69 93 ILE A C 1
ATOM 734 O O . ILE A 1 93 ? 16.594 3.939 4.066 1 93.69 93 ILE A O 1
ATOM 738 N N . ALA A 1 94 ? 16.25 6.086 3.438 1 92.69 94 ALA A N 1
ATOM 739 C CA . ALA A 1 94 ? 16.812 6.629 4.668 1 92.69 94 ALA A CA 1
ATOM 740 C C . ALA A 1 94 ? 16.078 6.09 5.895 1 92.69 94 ALA A C 1
ATOM 742 O O . ALA A 1 94 ? 16.719 5.711 6.887 1 92.69 94 ALA A O 1
ATOM 743 N N . GLY A 1 95 ? 14.758 6.066 5.816 1 94.12 95 GLY A N 1
ATOM 744 C CA . GLY A 1 95 ? 13.977 5.504 6.902 1 94.12 95 GLY A CA 1
ATOM 745 C C . GLY A 1 95 ? 14.281 4.039 7.164 1 94.12 95 GLY A C 1
ATOM 746 O O . GLY A 1 95 ? 14.359 3.615 8.32 1 94.12 95 GLY A O 1
ATOM 747 N N . MET A 1 96 ? 14.398 3.279 6.168 1 94.81 96 MET A N 1
ATOM 748 C CA . MET A 1 96 ? 14.703 1.857 6.297 1 94.81 96 MET A CA 1
ATOM 749 C C . MET A 1 96 ? 16.078 1.65 6.926 1 94.81 96 MET A C 1
ATOM 751 O O . MET A 1 96 ? 16.266 0.74 7.734 1 94.81 96 MET A O 1
ATOM 755 N N . LEU A 1 97 ? 16.984 2.459 6.488 1 91.38 97 LEU A N 1
ATOM 756 C CA . LEU A 1 97 ? 18.344 2.369 7.027 1 91.38 97 LEU A CA 1
ATOM 757 C C . LEU A 1 97 ? 18.359 2.734 8.508 1 91.38 97 LEU A C 1
ATOM 759 O O . LEU A 1 97 ? 19.031 2.082 9.305 1 91.38 97 LEU A O 1
ATOM 763 N N . ASP A 1 98 ? 17.656 3.729 8.844 1 91.12 98 ASP A N 1
ATOM 764 C CA . ASP A 1 98 ? 17.578 4.176 10.227 1 91.12 98 ASP A CA 1
ATOM 765 C C . ASP A 1 98 ? 17.031 3.072 11.133 1 91.12 98 ASP A C 1
ATOM 767 O O . ASP A 1 98 ? 17.422 2.959 12.297 1 91.12 98 ASP A O 1
ATOM 771 N N . ARG A 1 99 ? 16.203 2.266 10.562 1 92.62 99 ARG A N 1
ATOM 772 C CA . ARG A 1 99 ? 15.57 1.195 11.328 1 92.62 99 ARG A CA 1
ATOM 773 C C . ARG A 1 99 ? 16.312 -0.126 11.141 1 92.62 99 ARG A C 1
ATOM 775 O O . ARG A 1 99 ? 15.82 -1.18 11.555 1 92.62 99 ARG A O 1
ATOM 782 N N . GLU A 1 100 ? 17.391 -0.098 10.43 1 88.31 100 GLU A N 1
ATOM 783 C CA . GLU A 1 100 ? 18.234 -1.26 10.203 1 88.31 100 GLU A CA 1
ATOM 784 C C . GLU A 1 100 ? 17.469 -2.395 9.539 1 88.31 100 GLU A C 1
ATOM 786 O O . GLU A 1 100 ? 17.594 -3.557 9.93 1 88.31 100 GLU A O 1
ATOM 791 N N . GLU A 1 101 ? 16.719 -1.963 8.539 1 90 101 GLU A N 1
ATOM 792 C CA . GLU A 1 101 ? 15.852 -2.934 7.883 1 90 101 GLU A CA 1
ATOM 793 C C . GLU A 1 101 ? 16.484 -3.453 6.594 1 90 101 GLU A C 1
ATOM 795 O O . GLU A 1 101 ? 15.906 -4.305 5.914 1 90 101 GLU A O 1
ATOM 800 N N . VAL A 1 102 ? 17.609 -3.01 6.266 1 90.62 102 VAL A N 1
ATOM 801 C CA . VAL A 1 102 ? 18.297 -3.463 5.059 1 90.62 102 VAL A CA 1
ATOM 802 C C . VAL A 1 102 ? 19.578 -4.203 5.441 1 90.62 102 VAL A C 1
ATOM 804 O O . VAL A 1 102 ? 20.531 -3.59 5.926 1 90.62 102 VAL A O 1
ATOM 807 N N . PRO A 1 103 ? 19.547 -5.469 5.129 1 88.81 103 PRO A N 1
ATOM 808 C CA . PRO A 1 103 ? 20.75 -6.234 5.438 1 88.81 103 PRO A CA 1
ATOM 809 C C . PRO A 1 103 ? 21.984 -5.707 4.699 1 88.81 103 PRO A C 1
ATOM 811 O O . PRO A 1 103 ? 21.875 -5.219 3.572 1 88.81 103 PRO A O 1
ATOM 814 N N . ALA A 1 104 ? 23.188 -6.012 5.324 1 87.94 104 ALA A N 1
ATOM 815 C CA . ALA A 1 104 ? 24.453 -5.508 4.797 1 87.94 104 ALA A CA 1
ATOM 816 C C . ALA A 1 104 ? 24.688 -6.023 3.383 1 87.94 104 ALA A C 1
ATOM 818 O O . ALA A 1 104 ? 25.125 -5.27 2.506 1 87.94 104 ALA A O 1
ATOM 819 N N . GLU A 1 105 ? 24.484 -7.246 3.168 1 90.62 105 GLU A N 1
ATOM 820 C CA . GLU A 1 105 ? 24.688 -7.84 1.851 1 90.62 105 GLU A CA 1
ATOM 821 C C . GLU A 1 105 ? 23.812 -7.176 0.798 1 90.62 105 GLU A C 1
ATOM 823 O O . GLU A 1 105 ? 24.234 -6.965 -0.338 1 90.62 105 GLU A O 1
ATOM 828 N N . GLU A 1 106 ? 22.641 -6.879 1.209 1 88.94 106 GLU A N 1
ATOM 829 C CA . GLU A 1 106 ? 21.719 -6.215 0.292 1 88.94 106 GLU A CA 1
ATOM 830 C C . GLU A 1 106 ? 22.156 -4.781 0.011 1 88.94 106 GLU A C 1
ATOM 832 O O . GLU A 1 106 ? 22.016 -4.289 -1.11 1 88.94 106 GLU A O 1
ATOM 837 N N . LEU A 1 107 ? 22.641 -4.184 1.008 1 88.5 107 LEU A N 1
ATOM 838 C CA . LEU A 1 107 ? 23.125 -2.82 0.848 1 88.5 107 LEU A CA 1
ATOM 839 C C . LEU A 1 107 ? 24.25 -2.768 -0.175 1 88.5 107 LEU A C 1
ATOM 841 O O . LEU A 1 107 ? 24.328 -1.836 -0.98 1 88.5 107 LEU A O 1
ATOM 845 N N . ASP A 1 108 ? 25.125 -3.748 -0.138 1 90 108 ASP A N 1
ATOM 846 C CA . ASP A 1 108 ? 26.219 -3.822 -1.094 1 90 108 ASP A CA 1
ATOM 847 C C . ASP A 1 108 ? 25.703 -3.945 -2.523 1 90 108 ASP A C 1
ATOM 849 O O . ASP A 1 108 ? 26.156 -3.232 -3.42 1 90 108 ASP A O 1
ATOM 853 N N . ARG A 1 109 ? 24.766 -4.793 -2.676 1 91.12 109 ARG A N 1
ATOM 854 C CA . ARG A 1 109 ? 24.188 -5.008 -3.998 1 91.12 109 ARG A CA 1
ATOM 855 C C . ARG A 1 109 ? 23.453 -3.764 -4.488 1 91.12 109 ARG A C 1
ATOM 857 O O . ARG A 1 109 ? 23.531 -3.416 -5.668 1 91.12 109 ARG A O 1
ATOM 864 N N . LEU A 1 110 ? 22.781 -3.129 -3.562 1 89.38 110 LEU A N 1
ATOM 865 C CA . LEU A 1 110 ? 22.078 -1.898 -3.889 1 89.38 110 LEU A CA 1
ATOM 866 C C . LEU A 1 110 ? 23.047 -0.809 -4.328 1 89.38 110 LEU A C 1
ATOM 868 O O . LEU A 1 110 ? 22.781 -0.075 -5.281 1 89.38 110 LEU A O 1
ATOM 872 N N . ALA A 1 111 ? 24.109 -0.718 -3.627 1 89.19 111 ALA A N 1
ATOM 873 C CA . ALA A 1 111 ? 25.141 0.266 -3.973 1 89.19 111 ALA A CA 1
ATOM 874 C C . ALA A 1 111 ? 25.672 0.032 -5.383 1 89.19 111 ALA A C 1
ATOM 876 O O . ALA A 1 111 ? 25.828 0.978 -6.16 1 89.19 111 ALA A O 1
ATOM 877 N N . GLU A 1 112 ? 25.906 -1.177 -5.715 1 91 112 GLU A N 1
ATOM 878 C CA . GLU A 1 112 ? 26.406 -1.531 -7.043 1 91 112 GLU A CA 1
ATOM 879 C C . GLU A 1 112 ? 25.375 -1.208 -8.125 1 91 112 GLU A C 1
ATOM 881 O O . GLU A 1 112 ? 25.734 -0.703 -9.195 1 91 112 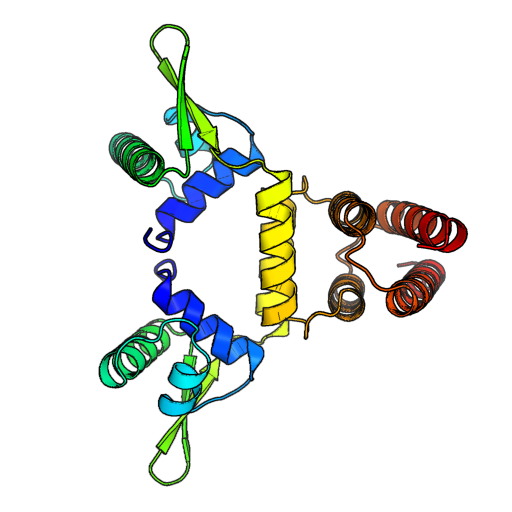GLU A O 1
ATOM 886 N N . MET A 1 113 ? 24.172 -1.509 -7.867 1 88.88 113 MET A N 1
ATOM 887 C CA . MET A 1 113 ? 23.094 -1.266 -8.82 1 88.88 113 MET A CA 1
ATOM 888 C C . MET A 1 113 ? 22.953 0.225 -9.117 1 88.88 113 MET A C 1
ATOM 890 O O . MET A 1 113 ? 22.812 0.623 -10.273 1 88.88 113 MET A O 1
ATOM 894 N N . ILE A 1 114 ? 22.969 0.98 -8.102 1 88.56 114 ILE A N 1
ATOM 895 C CA . ILE A 1 114 ? 22.812 2.424 -8.242 1 88.56 114 ILE A CA 1
ATOM 896 C C . ILE A 1 114 ? 24.016 3.004 -8.977 1 88.56 114 ILE A C 1
ATOM 898 O O . ILE A 1 114 ? 23.875 3.887 -9.82 1 88.56 114 ILE A O 1
ATOM 902 N N . ALA A 1 115 ? 25.203 2.518 -8.625 1 87.38 115 ALA A N 1
ATOM 903 C CA . ALA A 1 115 ? 26.406 2.967 -9.305 1 87.38 115 ALA A CA 1
ATOM 904 C C . ALA A 1 115 ? 26.344 2.678 -10.805 1 87.38 115 ALA A C 1
ATOM 906 O O . ALA A 1 115 ? 26.719 3.518 -11.625 1 87.38 115 ALA A O 1
ATOM 907 N N . ARG A 1 116 ? 25.828 1.565 -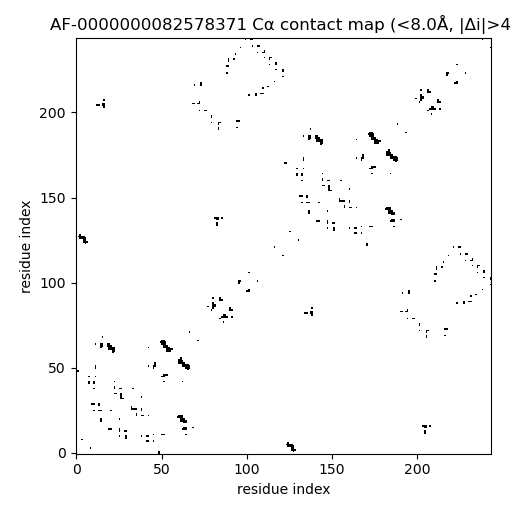11.125 1 88.81 116 ARG A N 1
ATOM 908 C CA . ARG A 1 116 ? 25.688 1.179 -12.523 1 88.81 116 ARG A CA 1
ATOM 909 C C . ARG A 1 116 ? 24.672 2.061 -13.234 1 88.81 116 ARG A C 1
ATOM 911 O O . ARG A 1 116 ? 24.875 2.465 -14.383 1 88.81 116 ARG A O 1
ATOM 918 N N . ALA A 1 117 ? 23.625 2.34 -12.602 1 87 117 ALA A N 1
ATOM 919 C CA . ALA A 1 117 ? 22.578 3.174 -13.18 1 87 117 ALA A CA 1
ATOM 920 C C . ALA A 1 117 ? 23.078 4.59 -13.445 1 87 117 ALA A C 1
ATOM 922 O O . ALA A 1 117 ? 22.719 5.207 -14.453 1 87 117 ALA A O 1
ATOM 923 N N . ARG A 1 118 ? 23.891 5.055 -12.547 1 85.5 118 ARG A N 1
ATOM 924 C CA . ARG A 1 118 ? 24.469 6.391 -12.688 1 85.5 118 ARG A CA 1
ATOM 925 C C . ARG A 1 118 ? 25.422 6.465 -13.875 1 85.5 118 ARG A C 1
ATOM 927 O O . ARG A 1 118 ? 25.484 7.48 -14.562 1 85.5 118 ARG A O 1
ATOM 934 N N . LYS A 1 119 ? 26.172 5.461 -13.977 1 83.19 119 LYS A N 1
ATOM 935 C CA . LYS A 1 119 ? 27.141 5.426 -15.07 1 83.19 119 LYS A CA 1
ATOM 936 C C . LYS A 1 119 ? 26.438 5.352 -16.422 1 83.19 119 LYS A C 1
ATOM 938 O O . LYS A 1 119 ? 26.906 5.938 -17.406 1 83.19 119 LYS A O 1
ATOM 943 N N . ASP A 1 120 ? 25.312 4.664 -16.391 1 77.31 120 ASP A N 1
ATOM 944 C CA . ASP A 1 120 ? 24.594 4.488 -17.641 1 77.31 120 ASP A CA 1
ATOM 945 C C . ASP A 1 120 ? 23.844 5.766 -18.031 1 77.31 120 ASP A C 1
ATOM 947 O O . ASP A 1 120 ? 23.375 5.902 -19.172 1 77.31 120 ASP A O 1
ATOM 951 N N . GLY A 1 121 ? 24.047 6.875 -17.312 1 66.25 121 GLY A N 1
ATOM 952 C CA . GLY A 1 121 ? 23.422 8.133 -17.672 1 66.25 121 GLY A CA 1
ATOM 953 C C . GLY A 1 121 ? 21.938 8.172 -17.344 1 66.25 121 GLY A C 1
ATOM 954 O O . GLY A 1 121 ? 21.172 8.906 -17.969 1 66.25 121 GLY A O 1
ATOM 955 N N . ARG A 1 122 ? 21.531 7.207 -16.5 1 55.09 122 ARG A N 1
ATOM 956 C CA . ARG A 1 122 ? 20.094 7.273 -16.219 1 55.09 122 ARG A CA 1
ATOM 957 C C . ARG A 1 122 ? 19.812 8.148 -15.008 1 55.09 122 ARG A C 1
ATOM 959 O O . ARG A 1 122 ? 20.625 8.211 -14.078 1 55.09 122 ARG A O 1
ATOM 966 N N . MET B 1 1 ? -10.633 -5.086 15.016 1 34.56 1 MET B N 1
ATOM 967 C CA . MET B 1 1 ? -10.266 -3.777 14.492 1 34.56 1 MET B CA 1
ATOM 968 C C . MET B 1 1 ? -10.039 -3.836 12.984 1 34.56 1 MET B C 1
ATOM 970 O O . MET B 1 1 ? -9.125 -4.516 12.516 1 34.56 1 MET B O 1
ATOM 974 N N . ASP B 1 2 ? -11.18 -3.738 12.109 1 52.16 2 ASP B N 1
ATOM 975 C CA . ASP B 1 2 ? -11.734 -4.055 10.797 1 52.16 2 ASP B CA 1
ATOM 976 C C . ASP B 1 2 ? -10.945 -3.355 9.695 1 52.16 2 ASP B C 1
ATOM 978 O O . ASP B 1 2 ? -10.32 -2.316 9.93 1 52.16 2 ASP B O 1
ATOM 982 N N . GLY B 1 3 ? -10.391 -4.035 8.727 1 67.94 3 GLY B N 1
ATOM 983 C CA . GLY B 1 3 ? -9.703 -3.586 7.523 1 67.94 3 GLY B CA 1
ATOM 984 C C . GLY B 1 3 ? -10.352 -2.377 6.879 1 67.94 3 GLY B C 1
ATOM 985 O O . GLY B 1 3 ? -11.523 -2.082 7.137 1 67.94 3 GLY B O 1
ATOM 986 N N . LEU B 1 4 ? -9.625 -1.345 6.496 1 83.31 4 LEU B N 1
ATOM 987 C CA . LEU B 1 4 ? -10.094 -0.113 5.871 1 83.31 4 LEU B CA 1
ATOM 988 C C . LEU B 1 4 ? -10.742 -0.402 4.52 1 83.31 4 LEU B C 1
ATOM 990 O O . LEU B 1 4 ? -10.227 -1.206 3.738 1 83.31 4 LEU B O 1
ATOM 994 N N . SER B 1 5 ? -12.047 0.193 4.414 1 83.94 5 SER B N 1
ATOM 995 C CA . SER B 1 5 ? -12.602 0.209 3.064 1 83.94 5 SER B CA 1
ATOM 996 C C . SER B 1 5 ? -11.758 1.075 2.133 1 83.94 5 SER B C 1
ATOM 998 O O . SER B 1 5 ? -10.852 1.78 2.58 1 83.94 5 SER B O 1
ATOM 1000 N N . ARG B 1 6 ? -12.086 1.111 0.869 1 85 6 ARG B N 1
ATOM 1001 C CA . ARG B 1 6 ? -11.367 1.911 -0.117 1 85 6 ARG B CA 1
ATOM 1002 C C . ARG B 1 6 ? -11.453 3.398 0.216 1 85 6 ARG B C 1
ATOM 1004 O O . ARG B 1 6 ? -10.438 4.098 0.212 1 85 6 ARG B O 1
ATOM 1011 N N . ARG B 1 7 ? -12.664 3.775 0.519 1 90.25 7 ARG B N 1
ATOM 1012 C CA . ARG B 1 7 ? -12.875 5.195 0.789 1 90.25 7 ARG B CA 1
ATOM 1013 C C . ARG B 1 7 ? -12.203 5.609 2.096 1 90.25 7 ARG B C 1
ATOM 1015 O O . ARG B 1 7 ? -11.633 6.695 2.188 1 90.25 7 ARG B O 1
ATOM 1022 N N . GLU B 1 8 ? -12.297 4.77 3.051 1 93.19 8 GLU B N 1
ATOM 1023 C CA . GLU B 1 8 ? -11.617 5.039 4.309 1 93.19 8 GLU B CA 1
ATOM 1024 C C . GLU B 1 8 ? -10.109 5.164 4.102 1 93.19 8 GLU B C 1
ATOM 1026 O O . GLU B 1 8 ? -9.469 6.059 4.664 1 93.19 8 GLU B O 1
ATOM 1031 N N . ARG B 1 9 ? -9.617 4.309 3.287 1 90.81 9 ARG B N 1
ATOM 1032 C CA . ARG B 1 9 ? -8.188 4.336 2.984 1 90.81 9 ARG B CA 1
ATOM 1033 C C . ARG B 1 9 ? -7.805 5.625 2.262 1 90.81 9 ARG B C 1
ATOM 1035 O O . ARG B 1 9 ? -6.77 6.223 2.555 1 90.81 9 ARG B O 1
ATOM 1042 N N . GLU B 1 10 ? -8.586 5.977 1.317 1 93 10 GLU B N 1
ATOM 1043 C CA . GLU B 1 10 ? -8.328 7.219 0.597 1 93 10 GLU B CA 1
ATOM 1044 C C . GLU B 1 10 ? -8.266 8.406 1.551 1 93 10 GLU B C 1
ATOM 1046 O O . GLU B 1 10 ? -7.383 9.266 1.431 1 93 10 GLU B O 1
ATOM 1051 N N . ILE B 1 11 ? -9.188 8.375 2.457 1 96.06 11 ILE B N 1
ATOM 1052 C CA . ILE B 1 11 ? -9.289 9.5 3.391 1 96.06 11 ILE B CA 1
ATOM 1053 C C . ILE B 1 11 ? -8.094 9.484 4.34 1 96.06 11 ILE B C 1
ATOM 1055 O O . ILE B 1 11 ? -7.469 10.523 4.574 1 96.06 11 ILE B O 1
ATOM 1059 N N . ILE B 1 12 ? -7.754 8.375 4.883 1 95.56 12 ILE B N 1
ATOM 1060 C CA . ILE B 1 12 ? -6.664 8.32 5.852 1 95.56 12 ILE B CA 1
ATOM 1061 C C . ILE B 1 12 ? -5.336 8.586 5.148 1 95.56 12 ILE B C 1
ATOM 1063 O O . ILE B 1 12 ? -4.426 9.188 5.73 1 95.56 12 ILE B O 1
ATOM 1067 N N . ASN B 1 13 ? -5.25 8.188 3.891 1 95.31 13 ASN B N 1
ATOM 1068 C CA . ASN B 1 13 ? -4.055 8.5 3.113 1 95.31 13 ASN B CA 1
ATOM 1069 C C . ASN B 1 13 ? -3.863 10 2.959 1 95.31 13 ASN B C 1
ATOM 1071 O O . ASN B 1 13 ? -2.736 10.5 3.004 1 95.31 13 ASN B O 1
ATOM 1075 N N . VAL B 1 14 ? -4.953 10.695 2.727 1 97.12 14 VAL B N 1
ATOM 1076 C CA . VAL B 1 14 ? -4.879 12.156 2.635 1 97.12 14 VAL B CA 1
ATOM 1077 C C . VAL B 1 14 ? -4.297 12.727 3.926 1 97.12 14 VAL B C 1
ATOM 1079 O O . VAL B 1 14 ? -3.404 13.578 3.891 1 97.12 14 VAL B O 1
ATOM 1082 N N . LEU B 1 15 ? -4.746 12.227 5.035 1 97.88 15 LEU B N 1
ATOM 1083 C CA . LEU B 1 15 ? -4.293 12.742 6.32 1 97.88 15 LEU B CA 1
ATOM 1084 C C . LEU B 1 15 ? -2.811 12.445 6.531 1 97.88 15 LEU B C 1
ATOM 1086 O O . LEU B 1 15 ? -2.072 13.281 7.055 1 97.88 15 LEU B O 1
ATOM 1090 N N . TYR B 1 16 ? -2.367 11.32 6.137 1 97.38 16 TYR B N 1
ATOM 1091 C CA . TYR B 1 16 ? -0.95 11 6.25 1 97.38 16 TYR B CA 1
ATOM 1092 C C . TYR B 1 16 ? -0.115 11.875 5.324 1 97.38 16 TYR B C 1
ATOM 1094 O O . TYR B 1 16 ? 1.01 12.258 5.664 1 97.38 16 TYR B O 1
ATOM 1102 N N . ARG B 1 17 ? -0.674 12.172 4.234 1 96.06 17 ARG B N 1
ATOM 1103 C CA . ARG B 1 17 ? 0.047 12.977 3.252 1 96.06 17 ARG B CA 1
ATOM 1104 C C . ARG B 1 17 ? 0.185 14.422 3.723 1 96.06 17 ARG B C 1
ATOM 1106 O O . ARG B 1 17 ? 1.26 15.008 3.615 1 96.06 17 ARG B O 1
ATOM 1113 N N . VAL B 1 18 ? -0.896 14.961 4.336 1 95.81 18 VAL B N 1
ATOM 1114 C CA . VAL B 1 18 ? -0.905 16.391 4.617 1 95.81 18 VAL B CA 1
ATOM 1115 C C . VAL B 1 18 ? -0.662 16.625 6.105 1 95.81 18 VAL B C 1
ATOM 1117 O O . VAL B 1 18 ? -0.391 17.75 6.527 1 95.81 18 VAL B O 1
ATOM 1120 N N . GLY B 1 19 ? -0.718 15.602 6.902 1 95.75 19 GLY B N 1
ATOM 1121 C CA . GLY B 1 19 ? -0.471 15.695 8.328 1 95.75 19 GLY B CA 1
ATOM 1122 C C . GLY B 1 19 ? -1.729 15.961 9.141 1 95.75 19 GLY B C 1
ATOM 1123 O O . GLY B 1 19 ? -2.027 15.234 10.086 1 95.75 19 GLY B O 1
ATOM 1124 N N . GLN B 1 20 ? -2.428 17 8.812 1 97.25 20 GLN B N 1
ATOM 1125 C CA . GLN B 1 20 ? -3.697 17.359 9.438 1 97.25 20 GLN B CA 1
ATOM 1126 C C . GLN B 1 20 ? -4.594 18.109 8.469 1 97.25 20 GLN B C 1
ATOM 1128 O O . GLN B 1 20 ? -4.105 18.812 7.574 1 97.25 20 GLN B O 1
ATOM 1133 N N . ALA B 1 21 ? -5.871 17.938 8.656 1 98.19 21 ALA B N 1
ATOM 1134 C CA . ALA B 1 21 ? -6.797 18.594 7.742 1 98.19 21 ALA B CA 1
ATOM 1135 C C . ALA B 1 21 ? -8.211 18.609 8.305 1 98.19 21 ALA B C 1
ATOM 1137 O O . ALA B 1 21 ? -8.578 17.75 9.109 1 98.19 21 ALA B O 1
ATOM 1138 N N . THR B 1 22 ? -8.969 19.672 7.891 1 98.31 22 THR B N 1
ATOM 1139 C CA . THR B 1 22 ? -10.406 19.656 8.141 1 98.31 22 THR B CA 1
ATOM 1140 C C . THR B 1 22 ? -11.117 18.719 7.168 1 98.31 22 THR B C 1
ATOM 1142 O O . THR B 1 22 ? -10.516 18.25 6.195 1 98.31 22 THR B O 1
ATOM 1145 N N . ALA B 1 23 ? -12.414 18.453 7.504 1 97.88 23 ALA B N 1
ATOM 1146 C CA . ALA B 1 23 ? -13.188 17.609 6.594 1 97.88 23 ALA B CA 1
ATOM 1147 C C . ALA B 1 23 ? -13.234 18.219 5.195 1 97.88 23 ALA B C 1
ATOM 1149 O O . ALA B 1 23 ? -13.133 17.5 4.195 1 97.88 23 ALA B O 1
ATOM 1150 N N . ALA B 1 24 ? -13.398 19.531 5.137 1 97.69 24 ALA B N 1
ATOM 1151 C CA . ALA B 1 24 ? -13.461 20.219 3.854 1 97.69 24 ALA B CA 1
ATOM 1152 C C . ALA B 1 24 ? -12.148 20.078 3.09 1 97.69 24 ALA B C 1
ATOM 1154 O O . ALA B 1 24 ? -12.148 19.844 1.878 1 97.69 24 ALA B O 1
ATOM 1155 N N . GLN B 1 25 ? -11.078 20.156 3.756 1 97.94 25 GLN B N 1
ATOM 1156 C CA . GLN B 1 25 ? -9.758 20.031 3.146 1 97.94 25 GLN B CA 1
ATOM 1157 C C . GLN B 1 25 ? -9.523 18.594 2.656 1 97.94 25 GLN B C 1
ATOM 1159 O O . GLN B 1 25 ? -8.922 18.391 1.601 1 97.94 25 GLN B O 1
ATOM 1164 N N . VAL B 1 26 ? -9.922 17.625 3.463 1 98.31 26 VAL B N 1
ATOM 1165 C CA . VAL B 1 26 ? -9.82 16.234 3.043 1 98.31 26 VAL B CA 1
ATOM 1166 C C . VAL B 1 26 ? -10.617 16.031 1.757 1 98.31 26 VAL B C 1
ATOM 1168 O O . VAL B 1 26 ? -10.117 15.43 0.802 1 98.31 26 VAL B O 1
ATOM 1171 N N . GLN B 1 27 ? -11.805 16.531 1.731 1 98.19 27 GLN B N 1
ATOM 1172 C CA . GLN B 1 27 ? -12.664 16.391 0.564 1 98.19 27 GLN B CA 1
ATOM 1173 C C . GLN B 1 27 ? -12 16.938 -0.687 1 98.19 27 GLN B C 1
ATOM 1175 O O . GLN B 1 27 ? -12.039 16.328 -1.751 1 98.19 27 GLN B O 1
ATOM 1180 N N . GLU B 1 28 ? -11.375 18.078 -0.586 1 97.69 28 GLU B N 1
ATOM 1181 C CA . GLU B 1 28 ? -10.742 18.781 -1.699 1 97.69 28 GLU B CA 1
ATOM 1182 C C . GLU B 1 28 ? -9.586 17.969 -2.275 1 97.69 28 GLU B C 1
ATOM 1184 O O . GLU B 1 28 ? -9.227 18.141 -3.443 1 97.69 28 GLU B O 1
ATOM 1189 N N . GLN B 1 29 ? -9.016 17.109 -1.487 1 96.44 29 GLN B N 1
ATOM 1190 C CA . GLN B 1 29 ? -7.82 16.375 -1.894 1 96.44 29 GLN B CA 1
ATOM 1191 C C . GLN B 1 29 ? -8.195 15.039 -2.537 1 96.44 29 GLN B C 1
ATOM 1193 O O . GLN B 1 29 ? -7.324 14.336 -3.053 1 96.44 29 GLN B O 1
ATOM 1198 N N . LEU B 1 30 ? -9.422 14.727 -2.527 1 95.81 30 LEU B N 1
ATOM 1199 C CA . LEU B 1 30 ? -9.859 13.469 -3.123 1 95.81 30 LEU B C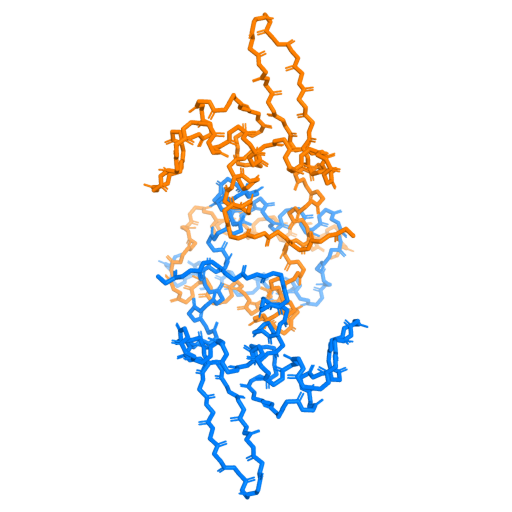A 1
ATOM 1200 C C . LEU B 1 30 ? -10.195 13.656 -4.598 1 95.81 30 LEU B C 1
ATOM 1202 O O . LEU B 1 30 ? -10.773 14.672 -4.984 1 95.81 30 LEU B O 1
ATOM 1206 N N . ALA B 1 31 ? -9.727 12.758 -5.441 1 90.62 31 ALA B N 1
ATOM 1207 C CA . ALA B 1 31 ? -9.953 12.844 -6.883 1 90.62 31 ALA B CA 1
ATOM 1208 C C . ALA B 1 31 ? -11.445 12.805 -7.207 1 90.62 31 ALA B C 1
ATOM 1210 O O . ALA B 1 31 ? -11.922 13.555 -8.055 1 90.62 31 ALA B O 1
ATOM 1211 N N . ASP B 1 32 ? -12.25 12 -6.656 1 92.94 32 ASP B N 1
ATOM 1212 C CA . ASP B 1 32 ? -13.695 11.844 -6.781 1 92.94 32 ASP B CA 1
ATOM 1213 C C . ASP B 1 32 ? -14.375 11.883 -5.414 1 92.94 32 ASP B C 1
ATOM 1215 O O . ASP B 1 32 ? -14.82 10.852 -4.91 1 92.94 32 ASP B O 1
ATOM 1219 N N . PRO B 1 33 ? -14.477 13.039 -4.969 1 93.81 33 PRO B N 1
ATOM 1220 C CA . PRO B 1 33 ? -14.891 13.148 -3.566 1 93.81 33 PRO B CA 1
ATOM 1221 C C . PRO B 1 33 ? -16.375 12.844 -3.359 1 93.81 33 PRO B C 1
ATOM 1223 O O . PRO B 1 33 ? -17.203 13.227 -4.188 1 93.81 33 PRO B O 1
ATOM 1226 N N . PRO B 1 34 ? -16.641 12.094 -2.307 1 95.25 34 PRO B N 1
ATOM 1227 C CA . PRO B 1 34 ? -18.031 12.055 -1.853 1 95.25 34 PRO B CA 1
ATOM 1228 C C . PRO B 1 34 ? -18.5 13.383 -1.27 1 95.25 34 PRO B C 1
ATOM 1230 O O . PRO B 1 34 ? -17.766 14.375 -1.31 1 95.25 34 PRO B O 1
ATOM 1233 N N . SER B 1 35 ? -19.75 13.344 -0.821 1 97.06 35 SER B N 1
ATOM 1234 C CA . SER B 1 35 ? -20.297 14.555 -0.21 1 97.06 35 SER B CA 1
ATOM 1235 C C . SER B 1 35 ? -19.547 14.914 1.068 1 97.06 35 SER B C 1
ATOM 1237 O O . SER B 1 35 ? -18.922 14.047 1.69 1 97.06 35 SER B O 1
ATOM 1239 N N . TYR B 1 36 ? -19.703 16.156 1.397 1 96.94 36 TYR B N 1
ATOM 1240 C CA . TYR B 1 36 ? -19.109 16.625 2.641 1 96.94 36 TYR B CA 1
ATOM 1241 C C . TYR B 1 36 ? -19.609 15.82 3.83 1 96.94 36 TYR B C 1
ATOM 1243 O O . TYR B 1 36 ? -18.828 15.398 4.68 1 96.94 36 TYR B O 1
ATOM 1251 N N . THR B 1 37 ? -20.812 15.539 3.902 1 96.44 37 THR B N 1
ATOM 1252 C CA . THR B 1 37 ? -21.422 14.773 4.988 1 96.44 37 THR B CA 1
ATOM 1253 C C . THR B 1 37 ? -20.844 13.359 5.043 1 96.44 37 THR B C 1
ATOM 1255 O O . THR B 1 37 ? -20.609 12.82 6.125 1 96.44 37 THR B O 1
ATOM 1258 N N . THR B 1 38 ? -20.562 12.797 3.869 1 96.81 38 THR B N 1
ATOM 1259 C CA . THR B 1 38 ? -19.984 11.461 3.811 1 96.81 38 THR B CA 1
ATOM 1260 C C . THR B 1 38 ? -18.547 11.477 4.332 1 96.81 38 THR B C 1
ATOM 1262 O O . THR B 1 38 ? -18.141 10.578 5.066 1 96.81 38 THR B O 1
ATOM 1265 N N . VAL B 1 39 ? -17.844 12.484 3.852 1 98.06 39 VAL B N 1
ATOM 1266 C CA . VAL B 1 39 ? -16.469 12.617 4.34 1 98.06 39 VAL B CA 1
ATOM 1267 C C . VAL B 1 39 ? -16.469 12.734 5.863 1 98.06 39 VAL B C 1
ATOM 1269 O O . VAL B 1 39 ? -15.703 12.055 6.543 1 98.06 39 VAL B O 1
ATOM 1272 N N . ARG B 1 40 ? -17.312 13.516 6.422 1 97.62 40 ARG B N 1
ATOM 1273 C CA . ARG B 1 40 ? -17.422 13.688 7.867 1 97.62 40 ARG B CA 1
ATOM 1274 C C . ARG B 1 40 ? -17.766 12.367 8.547 1 97.62 40 ARG B C 1
ATOM 1276 O O . ARG B 1 40 ? -17.188 12.023 9.586 1 97.62 40 ARG B O 1
ATOM 1283 N N . THR B 1 41 ? -18.688 11.719 7.996 1 97.62 41 THR B N 1
ATOM 1284 C CA . THR B 1 41 ? -19.094 10.43 8.531 1 97.62 41 THR B CA 1
ATOM 1285 C C . THR B 1 41 ? -17.922 9.453 8.555 1 97.62 41 THR B C 1
ATOM 1287 O O . THR B 1 41 ? -17.688 8.773 9.555 1 97.62 41 THR B O 1
ATOM 1290 N N . LEU B 1 42 ? -17.234 9.375 7.473 1 97.25 42 LEU B N 1
ATOM 1291 C CA . LEU B 1 42 ? -16.109 8.453 7.363 1 97.25 42 LEU B CA 1
ATOM 1292 C C . LEU B 1 42 ? -15 8.836 8.336 1 97.25 42 LEU B C 1
ATOM 1294 O O . LEU B 1 42 ? -14.328 7.965 8.891 1 97.25 42 LEU B O 1
ATOM 1298 N N . LEU B 1 43 ? -14.773 10.117 8.539 1 98.06 43 LEU B N 1
ATOM 1299 C CA . LEU B 1 43 ? -13.797 10.57 9.523 1 98.06 43 LEU B CA 1
ATOM 1300 C C . LEU B 1 43 ? -14.195 10.133 10.93 1 98.06 43 LEU B C 1
ATOM 1302 O O . LEU B 1 43 ? -13.352 9.703 11.719 1 98.06 43 LEU B O 1
ATOM 1306 N N . THR B 1 44 ? -15.461 10.195 11.234 1 97.19 44 THR B N 1
ATOM 1307 C CA . THR B 1 44 ? -15.969 9.742 12.523 1 97.19 44 THR B CA 1
ATOM 1308 C C . THR B 1 44 ? -15.773 8.234 12.68 1 97.19 44 THR B C 1
ATOM 1310 O O . THR B 1 44 ? -15.398 7.762 13.75 1 97.19 44 THR B O 1
ATOM 1313 N N . ILE B 1 45 ? -15.984 7.496 11.664 1 96.44 45 ILE B N 1
ATOM 1314 C CA . ILE B 1 45 ? -15.781 6.051 11.664 1 96.44 45 ILE B CA 1
ATOM 1315 C C . ILE B 1 45 ? -14.305 5.738 11.906 1 96.44 45 ILE B C 1
ATOM 1317 O O . ILE B 1 45 ? -13.977 4.879 12.727 1 96.44 45 ILE B O 1
ATOM 1321 N N . LEU B 1 46 ? -13.461 6.395 11.188 1 96.62 46 LEU B N 1
ATOM 1322 C CA . LEU B 1 46 ? -12.023 6.188 11.344 1 96.62 46 LEU B CA 1
ATOM 1323 C C . LEU B 1 46 ? -11.578 6.504 12.766 1 96.62 46 LEU B C 1
ATOM 1325 O O . LEU B 1 46 ? -10.695 5.84 13.312 1 96.62 46 LEU B O 1
ATOM 1329 N N . GLU B 1 47 ? -12.148 7.531 13.312 1 97.06 47 GLU B N 1
ATOM 1330 C CA . GLU B 1 47 ? -11.836 7.891 14.695 1 97.06 47 GLU B CA 1
ATOM 1331 C C . GLU B 1 47 ? -12.312 6.812 15.664 1 97.06 47 GLU B C 1
ATOM 1333 O O . GLU B 1 47 ? -11.594 6.438 16.594 1 97.06 47 GLU B O 1
ATOM 1338 N N . GLY B 1 48 ? -13.531 6.363 15.484 1 95.38 48 GLY B N 1
ATOM 1339 C CA . GLY B 1 48 ? -14.047 5.273 16.297 1 95.38 48 GLY B CA 1
ATOM 1340 C C . GLY B 1 48 ? -13.188 4.027 16.25 1 95.38 48 GLY B C 1
ATOM 1341 O O . GLY B 1 48 ? -13.078 3.303 17.234 1 95.38 48 GLY B O 1
ATOM 1342 N N . LYS B 1 49 ? -12.547 3.857 15.086 1 93 49 LYS B N 1
ATOM 1343 C CA . LYS B 1 49 ? -11.68 2.697 14.898 1 93 49 LYS B CA 1
ATOM 1344 C C . LYS B 1 49 ? -10.281 2.959 15.438 1 93 49 LYS B C 1
ATOM 1346 O O . LYS B 1 49 ? -9.422 2.07 15.414 1 93 49 LYS B O 1
ATOM 1351 N N . GLY B 1 50 ? -9.977 4.141 15.82 1 94.88 50 GLY B N 1
ATOM 1352 C CA . GLY B 1 50 ? -8.703 4.48 16.438 1 94.88 50 GLY B CA 1
ATOM 1353 C C . GLY B 1 50 ? -7.645 4.879 15.414 1 94.88 50 GLY B C 1
ATOM 1354 O O . GLY B 1 50 ? -6.461 4.957 15.742 1 94.88 50 GLY B O 1
ATOM 1355 N N . HIS B 1 51 ? -7.98 5.227 14.188 1 95.44 51 HIS B N 1
ATOM 1356 C CA . HIS B 1 51 ? -7.031 5.559 13.133 1 95.44 51 HIS B CA 1
ATOM 1357 C C . HIS B 1 51 ? -6.758 7.059 13.086 1 95.44 51 HIS B C 1
ATOM 1359 O O . HIS B 1 51 ? -5.734 7.492 12.555 1 95.44 51 HIS B O 1
ATOM 1365 N N . VAL B 1 52 ? -7.777 7.812 13.594 1 97.19 52 VAL B N 1
ATOM 1366 C CA . VAL B 1 52 ? -7.703 9.266 13.531 1 97.19 52 VAL B CA 1
ATOM 1367 C C . VAL B 1 52 ? -8.164 9.867 14.859 1 97.19 52 VAL B C 1
ATOM 1369 O O . VAL B 1 52 ? -8.93 9.234 15.602 1 97.19 52 VAL B O 1
ATOM 1372 N N . HIS B 1 53 ? -7.637 10.945 15.18 1 97.62 53 HIS B N 1
ATOM 1373 C CA . HIS B 1 53 ? -8.195 11.789 16.234 1 97.62 53 HIS B CA 1
ATOM 1374 C C . HIS B 1 53 ? -8.414 13.211 15.742 1 97.62 53 HIS B C 1
ATOM 1376 O O . HIS B 1 53 ? -7.855 13.617 14.727 1 97.62 53 HIS B O 1
ATOM 1382 N N . HIS B 1 54 ? -9.312 13.891 16.328 1 97.75 54 HIS B N 1
ATOM 1383 C CA . HIS B 1 54 ? -9.508 15.281 15.961 1 97.75 54 HIS B CA 1
ATOM 1384 C C . HIS B 1 54 ? -9.266 16.219 17.141 1 97.75 54 HIS B C 1
ATOM 1386 O O . HIS B 1 54 ? -9.352 15.789 18.297 1 97.75 54 HIS B O 1
ATOM 1392 N N . ARG B 1 55 ? -8.828 17.391 16.859 1 96.56 55 ARG B N 1
ATOM 1393 C CA . ARG B 1 55 ? -8.836 18.5 17.797 1 96.56 55 ARG B CA 1
ATOM 1394 C C . ARG B 1 55 ? -9.766 19.609 17.328 1 96.56 55 ARG B C 1
ATOM 1396 O O . ARG B 1 55 ? -10.102 19.703 16.156 1 96.56 55 ARG B O 1
ATOM 1403 N N . VAL B 1 56 ? -10.133 20.359 18.266 1 95.19 56 VAL B N 1
ATOM 1404 C CA . VAL B 1 56 ? -10.992 21.5 17.938 1 95.19 56 VAL B CA 1
ATOM 1405 C C . VAL B 1 56 ? -10.148 22.75 17.766 1 95.19 56 VAL B C 1
ATOM 1407 O O . VAL B 1 56 ? -9.336 23.078 18.625 1 95.19 56 VAL B O 1
ATOM 1410 N N . ASP B 1 57 ? -10.25 23.312 16.594 1 92.31 57 ASP B N 1
ATOM 1411 C CA . ASP B 1 57 ? -9.625 24.594 16.266 1 92.31 57 ASP B CA 1
ATOM 1412 C C . ASP B 1 57 ? -10.672 25.641 15.93 1 92.31 57 ASP B C 1
ATOM 1414 O O . ASP B 1 57 ? -11.125 25.734 14.781 1 92.31 57 ASP B O 1
ATOM 1418 N N . GLY B 1 58 ? -10.828 26.484 16.969 1 92.62 58 GLY B N 1
ATOM 1419 C CA . GLY B 1 58 ? -11.969 27.375 16.812 1 92.62 58 GLY B CA 1
ATOM 1420 C C . GLY B 1 58 ? -13.289 26.641 16.719 1 92.62 58 GLY B C 1
ATOM 1421 O O . GLY B 1 58 ? -13.672 25.906 17.625 1 92.62 58 GLY B O 1
ATOM 1422 N N . SER B 1 59 ? -1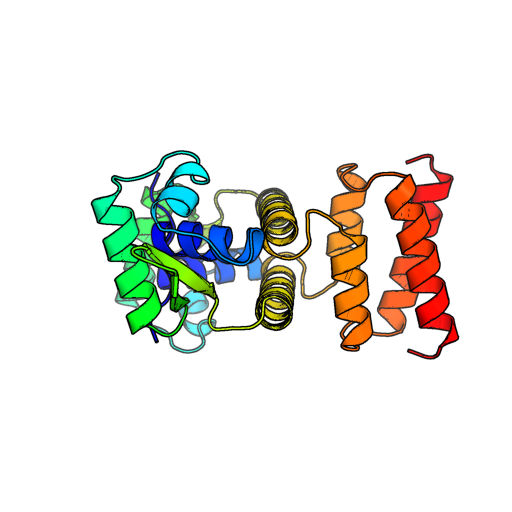4 26.781 15.586 1 90.81 59 SER B N 1
ATOM 1423 C CA . 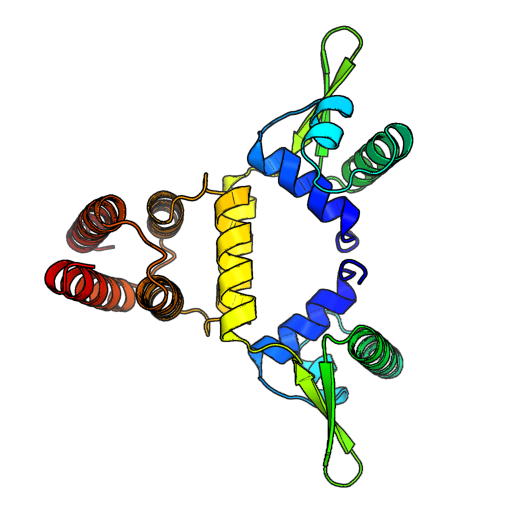SER B 1 59 ? -15.297 26.156 15.367 1 90.81 59 SER B CA 1
ATOM 1424 C C . SER B 1 59 ? -15.18 24.938 14.445 1 90.81 59 SER B C 1
ATOM 1426 O O . SER B 1 59 ? -16.188 24.344 14.062 1 90.81 59 SER B O 1
ATOM 1428 N N . ARG B 1 60 ? -13.969 24.609 14.156 1 93.25 60 ARG B N 1
ATOM 1429 C CA . ARG B 1 60 ? -13.812 23.516 13.188 1 93.25 60 ARG B CA 1
ATOM 1430 C C . ARG B 1 60 ? -13.031 22.359 13.789 1 93.25 60 ARG B C 1
ATOM 1432 O O . ARG B 1 60 ? -12.195 22.562 14.672 1 93.25 60 ARG B O 1
ATOM 1439 N N . TYR B 1 61 ? -13.375 21.141 13.375 1 97.19 61 TYR B N 1
ATOM 1440 C CA . TYR B 1 61 ? -12.594 19.953 13.703 1 97.19 61 TYR B CA 1
ATOM 1441 C C . TYR B 1 61 ? -11.398 19.797 12.766 1 97.19 61 TYR B C 1
ATOM 1443 O O . TYR B 1 61 ? -11.539 19.922 11.547 1 97.19 61 TYR B O 1
ATOM 1451 N N . VAL B 1 62 ? -10.227 19.625 13.344 1 98.31 62 VAL B N 1
ATOM 1452 C CA . VAL B 1 62 ? -9.023 19.312 12.586 1 98.31 62 VAL B CA 1
ATOM 1453 C C . VAL B 1 62 ? -8.57 17.891 12.883 1 98.31 62 VAL B C 1
ATOM 1455 O O . VAL B 1 62 ? -8.258 17.547 14.031 1 98.31 62 VAL B O 1
ATOM 1458 N N . TYR B 1 63 ? -8.5 17.078 11.852 1 98.5 63 TYR B N 1
ATOM 1459 C CA . TYR B 1 63 ? -8.203 15.656 11.992 1 98.5 63 TYR B CA 1
ATOM 1460 C C . TYR B 1 63 ? -6.723 15.391 11.734 1 98.5 63 TYR B C 1
ATOM 1462 O O . TYR B 1 63 ? -6.109 16.031 10.875 1 98.5 63 TYR B O 1
ATOM 1470 N N . GLU B 1 64 ? -6.246 14.383 12.453 1 98.06 64 GLU B N 1
ATOM 1471 C CA . GLU B 1 64 ? -4.879 13.906 12.266 1 98.06 64 GLU B CA 1
ATOM 1472 C C . GLU B 1 64 ? -4.793 12.398 12.461 1 98.06 64 GLU B C 1
ATOM 1474 O O . GLU B 1 64 ? -5.574 11.82 13.219 1 98.06 64 GLU B O 1
ATOM 1479 N N . PRO B 1 65 ? -3.797 11.734 11.797 1 97.44 65 PRO B N 1
ATOM 1480 C CA . PRO B 1 65 ? -3.643 10.297 12.031 1 97.44 65 PRO B CA 1
ATOM 1481 C C . PRO B 1 65 ? -3.271 9.969 13.477 1 97.44 65 PRO B C 1
ATOM 1483 O O . PRO B 1 65 ? -2.514 10.703 14.102 1 97.44 65 PRO B O 1
ATOM 1486 N N . ALA B 1 66 ? -3.82 8.844 13.953 1 96.62 66 ALA B N 1
ATOM 1487 C CA . ALA B 1 66 ? -3.566 8.438 15.336 1 96.62 66 ALA B CA 1
ATOM 1488 C C . ALA B 1 66 ? -2.201 7.773 15.469 1 96.62 66 ALA B C 1
ATOM 1490 O O . ALA B 1 66 ? -1.627 7.734 16.562 1 96.62 66 ALA B O 1
ATOM 1491 N N . VAL B 1 67 ? -1.715 7.188 14.391 1 94.5 67 VAL B N 1
ATOM 1492 C CA . VAL B 1 67 ? -0.41 6.535 14.359 1 94.5 67 VAL B CA 1
ATOM 1493 C C . VAL B 1 67 ? 0.589 7.414 13.609 1 94.5 67 VAL B C 1
ATOM 1495 O O . VAL B 1 67 ? 0.243 8.039 12.602 1 94.5 67 VAL B O 1
ATOM 1498 N N . ALA B 1 68 ? 1.794 7.41 14.109 1 94.5 68 ALA B N 1
ATOM 1499 C CA . ALA B 1 68 ? 2.838 8.227 13.492 1 94.5 68 ALA B CA 1
ATOM 1500 C C . ALA B 1 68 ? 3.078 7.809 12.047 1 94.5 68 ALA B C 1
ATOM 1502 O O . ALA B 1 68 ? 3.08 6.617 11.727 1 94.5 68 ALA B O 1
ATOM 1503 N N . ARG B 1 69 ? 3.244 8.797 11.219 1 94.56 69 ARG B N 1
ATOM 1504 C CA . ARG B 1 69 ? 3.473 8.594 9.789 1 94.56 69 ARG B CA 1
ATOM 1505 C C . ARG B 1 69 ? 4.641 7.641 9.555 1 94.56 69 ARG B C 1
ATOM 1507 O O . ARG B 1 69 ? 4.566 6.766 8.688 1 94.56 69 ARG B O 1
ATOM 1514 N N . GLU B 1 70 ? 5.691 7.805 10.312 1 93.56 70 GLU B N 1
ATOM 1515 C CA . GLU B 1 70 ? 6.895 6.992 10.156 1 93.56 70 GLU B CA 1
ATOM 1516 C C . GLU B 1 70 ? 6.602 5.52 10.43 1 93.56 70 GLU B C 1
ATOM 1518 O O . GLU B 1 70 ? 7.105 4.641 9.727 1 93.56 70 GLU B O 1
ATOM 1523 N N . HIS B 1 71 ? 5.816 5.297 11.43 1 94.31 71 HIS B N 1
ATOM 1524 C CA . HIS B 1 71 ? 5.477 3.926 11.797 1 94.31 71 HIS B CA 1
ATOM 1525 C C . HIS B 1 71 ? 4.598 3.273 10.734 1 94.31 71 HIS B C 1
ATOM 1527 O O . HIS B 1 71 ? 4.848 2.137 10.328 1 94.31 71 HIS B O 1
ATOM 1533 N N . MET B 1 72 ? 3.619 4.027 10.305 1 94.56 72 MET B N 1
ATOM 1534 C CA . MET B 1 72 ? 2.709 3.49 9.297 1 94.56 72 MET B CA 1
ATOM 1535 C C . MET B 1 72 ? 3.424 3.314 7.957 1 94.56 72 MET B C 1
ATOM 1537 O O . MET B 1 72 ? 3.172 2.348 7.238 1 94.56 72 MET B O 1
ATOM 1541 N N . GLY B 1 73 ? 4.305 4.195 7.633 1 95.94 73 GLY B N 1
ATOM 1542 C CA . GLY B 1 73 ? 5.109 4.074 6.426 1 95.94 73 GLY B CA 1
ATOM 1543 C C . GLY B 1 73 ? 5.988 2.842 6.418 1 95.94 73 GLY B C 1
ATOM 1544 O O . GLY B 1 73 ? 6.07 2.135 5.41 1 95.94 73 GLY B O 1
ATOM 1545 N N . ALA B 1 74 ? 6.629 2.59 7.551 1 95.81 74 ALA B N 1
ATOM 1546 C CA . ALA B 1 74 ? 7.496 1.421 7.668 1 95.81 74 ALA B CA 1
ATOM 1547 C C . ALA B 1 74 ? 6.707 0.13 7.469 1 95.81 74 ALA B C 1
ATOM 1549 O O . ALA B 1 74 ? 7.152 -0.775 6.762 1 95.81 74 ALA B O 1
ATOM 1550 N N . ARG B 1 75 ? 5.57 0.13 8.047 1 94.25 75 ARG B N 1
ATOM 1551 C CA . ARG B 1 75 ? 4.715 -1.044 7.906 1 94.25 75 ARG B CA 1
ATOM 1552 C C . ARG B 1 75 ? 4.266 -1.218 6.461 1 94.25 75 ARG B C 1
ATOM 1554 O O . ARG B 1 75 ? 4.199 -2.34 5.953 1 94.25 75 ARG B O 1
ATOM 1561 N N . ALA B 1 76 ? 3.938 -0.144 5.844 1 94.69 76 ALA B N 1
ATOM 1562 C CA . ALA B 1 76 ? 3.52 -0.162 4.441 1 94.69 76 ALA B CA 1
ATOM 1563 C C . ALA B 1 76 ? 4.637 -0.679 3.543 1 94.69 76 ALA B C 1
ATOM 1565 O O . ALA B 1 76 ? 4.387 -1.454 2.617 1 94.69 76 ALA B O 1
ATOM 1566 N N . VAL B 1 77 ? 5.84 -0.295 3.785 1 96.75 77 VAL B N 1
ATOM 1567 C CA . VAL B 1 77 ? 6.984 -0.769 3.016 1 96.75 77 VAL B CA 1
ATOM 1568 C C . VAL B 1 77 ? 7.129 -2.279 3.184 1 96.75 77 VAL B C 1
ATOM 1570 O O . VAL B 1 77 ? 7.309 -3.006 2.201 1 96.75 77 VAL B O 1
ATOM 1573 N N . GLU B 1 78 ? 7.039 -2.703 4.387 1 95.75 78 GLU B N 1
ATOM 1574 C CA . GLU B 1 78 ? 7.176 -4.129 4.668 1 95.75 78 GLU B CA 1
ATOM 1575 C C . GLU B 1 78 ? 6.137 -4.945 3.9 1 95.75 78 GLU B C 1
ATOM 1577 O O . GLU B 1 78 ? 6.465 -5.965 3.291 1 95.75 78 GLU B O 1
ATOM 1582 N N . THR B 1 79 ? 4.949 -4.465 3.959 1 94.12 79 THR B N 1
ATOM 1583 C CA . THR B 1 79 ? 3.865 -5.152 3.27 1 94.12 79 THR B CA 1
ATOM 1584 C C . THR B 1 79 ? 4.102 -5.16 1.763 1 94.12 79 THR B C 1
ATOM 1586 O O . THR B 1 79 ? 3.914 -6.188 1.105 1 94.12 79 THR B O 1
ATOM 1589 N N . LEU B 1 80 ? 4.469 -4.051 1.264 1 96.56 80 LEU B N 1
ATOM 1590 C CA . LEU B 1 80 ? 4.75 -3.914 -0.161 1 96.56 80 LEU B CA 1
ATOM 1591 C C . LEU B 1 80 ? 5.855 -4.875 -0.59 1 96.56 80 LEU B C 1
ATOM 1593 O O . LEU B 1 80 ? 5.719 -5.574 -1.598 1 96.56 80 LEU B O 1
ATOM 1597 N N . LEU B 1 81 ? 6.895 -4.98 0.178 1 96.88 81 LEU B N 1
ATOM 1598 C CA . LEU B 1 81 ? 8.023 -5.844 -0.149 1 96.88 81 LEU B CA 1
ATOM 1599 C C . LEU B 1 81 ? 7.613 -7.312 -0.123 1 96.88 81 LEU B C 1
ATOM 1601 O O . LEU B 1 81 ? 7.953 -8.07 -1.032 1 96.88 81 LEU B O 1
ATOM 1605 N N . SER B 1 82 ? 6.895 -7.652 0.864 1 95.88 82 SER B N 1
ATOM 1606 C CA . SER B 1 82 ? 6.488 -9.047 1.012 1 95.88 82 SER B CA 1
ATOM 1607 C C . SER B 1 82 ? 5.516 -9.453 -0.089 1 95.88 82 SER B C 1
ATOM 1609 O O . SER B 1 82 ? 5.523 -10.609 -0.532 1 95.88 82 SER B O 1
ATOM 1611 N N . THR B 1 83 ? 4.758 -8.555 -0.578 1 96.19 83 THR B N 1
ATOM 1612 C CA . THR B 1 83 ? 3.701 -8.867 -1.534 1 96.19 83 THR B CA 1
ATOM 1613 C C . THR B 1 83 ? 4.254 -8.898 -2.957 1 96.19 83 THR B C 1
ATOM 1615 O O . THR B 1 83 ? 3.943 -9.805 -3.729 1 96.19 83 THR B O 1
ATOM 1618 N N . PHE B 1 84 ? 5.172 -7.934 -3.25 1 97.12 84 PHE B N 1
ATOM 1619 C CA . PHE B 1 84 ? 5.449 -7.73 -4.668 1 97.12 84 PHE B CA 1
ATOM 1620 C C . PHE B 1 84 ? 6.926 -7.961 -4.969 1 97.12 84 PHE B C 1
ATOM 1622 O O . PHE B 1 84 ? 7.312 -8.109 -6.129 1 97.12 84 PHE B O 1
ATOM 1629 N N . TYR B 1 85 ? 7.738 -8.023 -3.914 1 96.75 85 TYR B N 1
ATOM 1630 C CA . TYR B 1 85 ? 9.164 -7.961 -4.227 1 96.75 85 TYR B CA 1
ATOM 1631 C C . TYR B 1 85 ? 9.938 -9.008 -3.436 1 96.75 85 TYR B C 1
ATOM 1633 O O . TYR B 1 85 ? 11.109 -8.797 -3.094 1 96.75 85 TYR B O 1
ATOM 1641 N N . ASP B 1 86 ? 9.367 -10.031 -3.047 1 95.25 86 ASP B N 1
ATOM 1642 C CA . ASP B 1 86 ? 9.992 -11.164 -2.367 1 95.25 86 ASP B CA 1
ATOM 1643 C C . ASP B 1 86 ? 10.852 -10.688 -1.194 1 95.25 86 ASP B C 1
ATOM 1645 O O . ASP B 1 86 ? 11.961 -11.18 -0.995 1 95.25 86 ASP B O 1
ATOM 1649 N N . ASN B 1 87 ? 10.43 -9.602 -0.53 1 95.06 87 ASN B N 1
ATOM 1650 C CA . ASN B 1 87 ? 11.055 -9.016 0.652 1 95.06 87 ASN B CA 1
ATOM 1651 C C . ASN B 1 87 ? 12.406 -8.398 0.323 1 95.06 87 ASN B C 1
ATOM 1653 O O . ASN B 1 87 ? 13.25 -8.227 1.208 1 95.06 87 ASN B O 1
ATOM 1657 N N . SER B 1 88 ? 12.648 -7.992 -0.925 1 94 88 SER B N 1
ATOM 1658 C CA . SER B 1 88 ? 13.945 -7.492 -1.382 1 94 88 SER B CA 1
ATOM 1659 C C . SER B 1 88 ? 13.859 -6.023 -1.782 1 94 88 SER B C 1
ATOM 1661 O O . SER B 1 88 ? 13.219 -5.684 -2.779 1 94 88 SER B O 1
ATOM 1663 N N . VAL B 1 89 ? 14.602 -5.258 -1.091 1 94 89 VAL B N 1
ATOM 1664 C CA . VAL B 1 89 ? 14.703 -3.842 -1.433 1 94 89 VAL B CA 1
ATOM 1665 C C . VAL B 1 89 ? 15.414 -3.686 -2.777 1 94 89 VAL B C 1
ATOM 1667 O O . VAL B 1 89 ? 15.039 -2.828 -3.584 1 94 89 VAL B O 1
ATOM 1670 N N . GLU B 1 90 ? 16.328 -4.547 -2.986 1 90.88 90 GLU B N 1
ATOM 1671 C CA . GLU B 1 90 ? 17.094 -4.527 -4.234 1 90.88 90 GLU B CA 1
ATOM 1672 C C . GLU B 1 90 ? 16.172 -4.711 -5.441 1 90.88 90 GLU B C 1
ATOM 1674 O O . GLU B 1 90 ? 16.281 -3.979 -6.426 1 90.88 90 GLU B O 1
ATOM 1679 N N . LEU B 1 91 ? 15.297 -5.652 -5.371 1 93.62 91 LEU B N 1
ATOM 1680 C CA . LEU B 1 91 ? 14.391 -5.922 -6.477 1 93.62 91 LEU B CA 1
ATOM 1681 C C . LEU B 1 91 ? 13.453 -4.738 -6.711 1 93.62 91 LEU B C 1
ATOM 1683 O O . LEU B 1 91 ? 13.141 -4.406 -7.855 1 93.62 91 LEU B O 1
ATOM 1687 N N . MET B 1 92 ? 12.977 -4.113 -5.668 1 96.31 92 MET B N 1
ATOM 1688 C CA . MET B 1 92 ? 12.086 -2.959 -5.781 1 96.31 92 MET B CA 1
ATOM 1689 C C . MET B 1 92 ? 12.789 -1.8 -6.48 1 96.31 92 MET B C 1
ATOM 1691 O O . MET B 1 92 ? 12.25 -1.223 -7.426 1 96.31 92 MET B O 1
ATOM 1695 N N . ILE B 1 93 ? 14 -1.473 -6.016 1 93.62 93 ILE B N 1
ATOM 1696 C CA . ILE B 1 93 ? 14.758 -0.364 -6.59 1 93.62 93 ILE B CA 1
ATOM 1697 C C . ILE B 1 93 ? 15.117 -0.679 -8.039 1 93.62 93 ILE B C 1
ATOM 1699 O O . ILE B 1 93 ? 15.047 0.196 -8.906 1 93.62 93 ILE B O 1
ATOM 1703 N N . ALA B 1 94 ? 15.547 -1.927 -8.312 1 92.75 94 ALA B N 1
ATOM 1704 C CA . ALA B 1 94 ? 15.828 -2.338 -9.68 1 92.75 94 ALA B CA 1
ATOM 1705 C C . ALA B 1 94 ? 14.633 -2.084 -10.594 1 92.75 94 ALA B C 1
ATOM 1707 O O . ALA B 1 94 ? 14.789 -1.587 -11.711 1 92.75 94 ALA B O 1
ATOM 1708 N N . GLY B 1 95 ? 13.461 -2.438 -10.109 1 94.19 95 GLY B N 1
ATOM 1709 C CA . GLY B 1 95 ? 12.25 -2.172 -10.867 1 94.19 95 GLY B CA 1
ATOM 1710 C C . GLY B 1 95 ? 12.023 -0.697 -11.141 1 94.19 95 GLY B C 1
ATOM 1711 O O . GLY B 1 95 ? 11.625 -0.317 -12.242 1 94.19 95 GLY B O 1
ATOM 1712 N N . MET B 1 96 ? 12.219 0.113 -10.195 1 94.75 96 MET B N 1
ATOM 1713 C CA . MET B 1 96 ? 12.047 1.556 -10.336 1 94.75 96 MET B CA 1
ATOM 1714 C C . MET B 1 96 ? 13.039 2.121 -11.352 1 94.75 96 MET B C 1
ATOM 1716 O O . MET B 1 96 ? 12.703 3.012 -12.133 1 94.75 96 MET B O 1
ATOM 1720 N N . LEU B 1 97 ? 14.242 1.627 -11.258 1 91.31 97 LEU B N 1
ATOM 1721 C CA . LEU B 1 97 ? 15.273 2.078 -12.18 1 91.31 97 LEU B CA 1
ATOM 1722 C C . LEU B 1 97 ? 14.938 1.669 -13.609 1 91.31 97 LEU B C 1
ATOM 1724 O O . LEU B 1 97 ? 15.125 2.453 -14.547 1 91.31 97 LEU B O 1
ATOM 1728 N N . ASP B 1 98 ? 14.477 0.488 -13.758 1 91.19 98 ASP B N 1
ATOM 1729 C CA . ASP B 1 98 ? 14.109 -0.022 -15.078 1 91.19 98 ASP B CA 1
ATOM 1730 C C . ASP B 1 98 ? 13.023 0.838 -15.711 1 91.19 98 ASP B C 1
ATOM 1732 O O . ASP B 1 98 ? 12.992 1.017 -16.938 1 91.19 98 ASP B O 1
ATOM 1736 N N . ARG B 1 99 ? 12.203 1.391 -14.883 1 92.62 99 ARG B N 1
ATOM 1737 C CA . ARG B 1 99 ? 11.094 2.199 -15.367 1 92.62 99 ARG B CA 1
ATOM 1738 C C . ARG B 1 99 ? 11.445 3.684 -15.344 1 92.62 99 ARG B C 1
ATOM 1740 O O . ARG B 1 99 ? 10.57 4.535 -15.531 1 92.62 99 ARG B O 1
ATOM 1747 N N . GLU B 1 100 ? 12.656 3.998 -14.984 1 88.19 100 GLU B N 1
ATOM 1748 C CA . GLU B 1 100 ? 13.172 5.363 -14.984 1 88.19 100 GLU B CA 1
ATOM 1749 C C . GLU B 1 100 ? 12.352 6.262 -14.062 1 88.19 100 GLU B C 1
ATOM 1751 O O . GLU B 1 100 ? 12.031 7.398 -14.422 1 88.19 100 GLU B O 1
ATOM 1756 N N . GLU B 1 101 ? 12.102 5.691 -12.906 1 89.94 101 GLU B N 1
ATOM 1757 C CA . GLU B 1 101 ? 11.242 6.402 -11.969 1 89.94 101 GLU B CA 1
ATOM 1758 C C . GLU B 1 101 ? 12.055 7.137 -10.906 1 89.94 101 GLU B C 1
ATOM 1760 O O . GLU B 1 101 ? 11.5 7.824 -10.055 1 89.94 101 GLU B O 1
ATOM 1765 N N . VAL B 1 102 ? 13.312 7.047 -10.969 1 90.69 102 VAL B N 1
ATOM 1766 C CA . VAL B 1 102 ? 14.172 7.734 -10.008 1 90.69 102 VAL B CA 1
ATOM 1767 C C . VAL B 1 102 ? 15 8.789 -10.734 1 90.69 102 VAL B C 1
ATOM 1769 O O . VAL B 1 102 ? 15.891 8.461 -11.523 1 90.69 102 VAL B O 1
ATOM 1772 N N . PRO B 1 103 ? 14.695 10.023 -10.367 1 89 103 PRO B N 1
ATOM 1773 C CA . PRO B 1 103 ? 15.484 11.086 -10.992 1 89 103 PRO B CA 1
ATOM 1774 C C . PRO B 1 103 ? 16.984 10.969 -10.703 1 89 103 PRO B C 1
ATOM 1776 O O . PRO B 1 103 ? 17.359 10.508 -9.625 1 89 103 PRO B O 1
ATOM 1779 N N . ALA B 1 104 ? 17.781 11.562 -11.648 1 88 104 ALA B N 1
ATOM 1780 C CA . ALA B 1 104 ? 19.234 11.469 -11.562 1 88 104 ALA B CA 1
ATOM 1781 C C . ALA B 1 104 ? 19.75 12.102 -10.273 1 88 104 ALA B C 1
ATOM 1783 O O . ALA B 1 104 ? 20.625 11.547 -9.609 1 88 104 ALA B O 1
ATOM 1784 N N . GLU B 1 105 ? 19.266 13.219 -9.938 1 90.62 105 GLU B N 1
ATOM 1785 C CA . GLU B 1 105 ? 19.703 13.906 -8.727 1 90.62 105 GLU B CA 1
ATOM 1786 C C . GLU B 1 105 ? 19.422 13.07 -7.48 1 90.62 105 GLU B C 1
ATOM 1788 O O . GLU B 1 105 ? 20.219 13.039 -6.547 1 90.62 105 GLU B O 1
ATOM 1793 N N . GLU B 1 106 ? 18.312 12.422 -7.52 1 88.81 106 GLU B N 1
ATOM 1794 C CA . GLU B 1 106 ? 17.953 11.562 -6.395 1 88.81 106 GLU B CA 1
ATOM 1795 C C . GLU B 1 106 ? 18.859 10.328 -6.332 1 88.81 106 GLU B C 1
ATOM 1797 O O . GLU B 1 106 ? 19.219 9.867 -5.246 1 88.81 106 GLU B O 1
ATOM 1802 N N . LEU B 1 107 ? 19.141 9.859 -7.461 1 88.5 107 LEU B N 1
ATOM 1803 C CA . LEU B 1 107 ? 20.016 8.695 -7.531 1 88.5 107 LEU B CA 1
ATOM 1804 C C . LEU B 1 107 ? 21.375 9.016 -6.914 1 88.5 107 LEU B C 1
ATOM 1806 O O . LEU B 1 107 ? 21.953 8.18 -6.215 1 88.5 107 LEU B O 1
ATOM 1810 N N . ASP B 1 108 ? 21.875 10.195 -7.168 1 90.06 108 ASP B N 1
ATOM 1811 C CA . ASP B 1 108 ? 23.156 10.625 -6.602 1 90.06 108 ASP B CA 1
ATOM 1812 C C . ASP B 1 108 ? 23.094 10.664 -5.078 1 90.06 108 ASP B C 1
ATOM 1814 O O . ASP B 1 108 ? 23.984 10.148 -4.402 1 90.06 108 ASP B O 1
ATOM 1818 N N . ARG B 1 109 ? 22.047 11.195 -4.598 1 91.12 109 ARG B N 1
ATOM 1819 C CA . ARG B 1 109 ? 21.875 11.305 -3.152 1 91.12 109 ARG B CA 1
ATOM 1820 C C . ARG B 1 109 ? 21.719 9.922 -2.52 1 91.12 109 ARG B C 1
ATOM 1822 O O . ARG B 1 109 ? 22.25 9.672 -1.437 1 91.12 109 ARG B O 1
ATOM 1829 N N . LEU B 1 110 ? 21 9.086 -3.225 1 89.38 110 LEU B N 1
ATOM 1830 C CA . LEU B 1 110 ? 20.812 7.723 -2.754 1 89.38 110 LEU B CA 1
ATOM 1831 C C . LEU B 1 110 ? 22.141 6.977 -2.691 1 89.38 110 LEU B C 1
ATOM 1833 O O . LEU B 1 110 ? 22.406 6.238 -1.737 1 89.38 110 LEU B O 1
ATOM 1837 N N . ALA B 1 111 ? 22.906 7.156 -3.693 1 89.19 111 ALA B N 1
ATOM 1838 C CA . ALA B 1 111 ? 24.234 6.523 -3.73 1 89.19 111 ALA B CA 1
ATOM 1839 C C . ALA B 1 111 ? 25.078 6.965 -2.543 1 89.19 111 ALA B C 1
ATOM 1841 O O . ALA B 1 111 ? 25.734 6.137 -1.901 1 89.19 111 ALA B O 1
ATOM 1842 N N . GLU B 1 112 ? 25.062 8.211 -2.252 1 90.94 112 GLU B N 1
ATOM 1843 C CA . GLU B 1 112 ? 25.828 8.75 -1.134 1 90.94 112 GLU B CA 1
ATOM 1844 C C . GLU B 1 112 ? 25.328 8.203 0.198 1 90.94 112 GLU B C 1
ATOM 1846 O O . GLU B 1 112 ? 26.125 7.867 1.077 1 90.94 112 GLU B O 1
ATOM 1851 N N . MET B 1 113 ? 24.062 8.141 0.353 1 88.81 113 MET B N 1
ATOM 1852 C CA . MET B 1 113 ? 23.453 7.641 1.582 1 88.81 113 MET B CA 1
ATOM 1853 C C . MET B 1 113 ? 23.844 6.188 1.834 1 88.81 113 MET B C 1
ATOM 1855 O O . MET B 1 113 ? 24.188 5.82 2.961 1 88.81 113 MET B O 1
ATOM 1859 N N . ILE B 1 114 ? 23.766 5.41 0.832 1 88.56 114 ILE B N 1
ATOM 1860 C CA . ILE B 1 114 ? 24.078 3.99 0.941 1 88.56 114 ILE B CA 1
ATOM 1861 C C . ILE B 1 114 ? 25.578 3.812 1.236 1 88.56 114 ILE B C 1
ATOM 1863 O O . ILE B 1 114 ? 25.953 2.963 2.043 1 88.56 114 ILE B O 1
ATOM 1867 N N . ALA B 1 115 ? 26.375 4.613 0.562 1 87.44 115 ALA B N 1
ATOM 1868 C CA . ALA B 1 115 ? 27.812 4.562 0.811 1 87.44 115 ALA B CA 1
ATOM 1869 C C . ALA B 1 115 ? 28.141 4.883 2.27 1 87.44 115 ALA B C 1
ATOM 1871 O O . ALA B 1 115 ? 28.969 4.227 2.889 1 87.44 115 ALA B O 1
ATOM 1872 N N . ARG B 1 116 ? 27.453 5.816 2.793 1 88.56 116 ARG B N 1
ATOM 1873 C CA . ARG B 1 116 ? 27.641 6.207 4.184 1 88.56 116 ARG B CA 1
ATOM 1874 C C . ARG B 1 116 ? 27.203 5.102 5.133 1 88.56 116 ARG B C 1
ATOM 1876 O O . ARG B 1 116 ? 27.859 4.832 6.137 1 88.56 116 ARG B O 1
ATOM 1883 N N . ALA B 1 117 ? 26.141 4.508 4.84 1 87 117 ALA B N 1
ATOM 1884 C CA . ALA B 1 117 ? 25.609 3.436 5.68 1 87 117 ALA B CA 1
ATOM 1885 C C . ALA B 1 117 ? 26.547 2.238 5.703 1 87 117 ALA B C 1
ATOM 1887 O O . ALA B 1 117 ? 26.703 1.586 6.738 1 87 117 ALA B O 1
ATOM 1888 N N . ARG B 1 118 ? 27.141 1.977 4.586 1 85.31 118 ARG B N 1
ATOM 1889 C CA . ARG B 1 118 ? 28.078 0.867 4.473 1 85.31 118 ARG B CA 1
ATOM 1890 C C . ARG B 1 118 ? 29.344 1.126 5.301 1 85.31 118 ARG B C 1
ATOM 1892 O O . ARG B 1 118 ? 29.906 0.199 5.883 1 85.31 118 ARG B O 1
ATOM 1899 N N . LYS B 1 119 ? 29.75 2.303 5.223 1 83.06 119 LYS B N 1
ATOM 1900 C CA . LYS B 1 119 ? 30.969 2.668 5.957 1 83.06 119 LYS B CA 1
ATOM 1901 C C . LYS B 1 119 ? 30.734 2.598 7.461 1 83.06 119 LYS B C 1
ATOM 1903 O O . LYS B 1 119 ? 31.625 2.215 8.219 1 83.06 119 LYS B O 1
ATOM 1908 N N . ASP B 1 120 ? 29.484 2.941 7.805 1 77 120 ASP B N 1
ATOM 1909 C CA . ASP B 1 120 ? 29.172 2.957 9.227 1 77 120 ASP B CA 1
ATOM 1910 C C . ASP B 1 120 ? 28.984 1.541 9.766 1 77 120 ASP B C 1
ATOM 1912 O O . ASP B 1 120 ? 28.953 1.328 10.977 1 77 120 ASP B O 1
ATOM 1916 N N . GLY B 1 121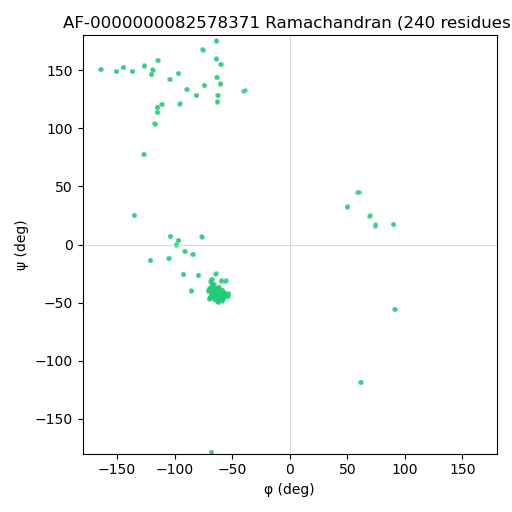 ? 29.25 0.494 8.969 1 66.19 121 GLY B N 1
ATOM 1917 C CA . GLY B 1 121 ? 29.156 -0.879 9.438 1 66.19 121 GLY B CA 1
ATOM 1918 C C . GLY B 1 121 ? 27.719 -1.349 9.609 1 66.19 121 GLY B C 1
ATOM 1919 O O . GLY B 1 121 ? 27.438 -2.234 10.422 1 66.19 121 GLY B O 1
ATOM 1920 N N . ARG B 1 122 ? 26.812 -0.589 8.969 1 54.97 122 ARG B N 1
ATOM 1921 C CA . ARG B 1 122 ? 25.453 -1.086 9.148 1 54.97 122 ARG B CA 1
ATOM 1922 C C . ARG B 1 122 ? 25.078 -2.074 8.055 1 54.97 122 ARG B C 1
ATOM 1924 O O . ARG B 1 122 ? 25.531 -1.947 6.914 1 54.97 122 ARG B O 1
#

Radius of gyration: 20.17 Å; Cα contacts (8 Å, |Δi|>4): 302; chains: 2; bounding box: 52×58×36 Å

Foldseek 3Di:
DDDDDPVLVLQLVLQLVVFKDFLVRSQVPDPDGDDSVVSVVSLVVCVVVQQKDWDDDPPTTMIGGNDDSVVVVVVVVQVVCVPPPVVDPVSVVVVCVVVVNADPVRVVVVVVVVVVVVVVVD/DDDDDPVLVLQLVLQLVVFKDFLVRSQVPDPDGDDSVVSVVSLVVCVVVQQKDWDDDPPTTMIGGNDDSVVVVVVVVQVVCVPPPVVDPVSVVVVCVVVPNADPVRVVVVVVVVVVVVVVVD

Sequence (244 aa):
MDGLSRREREIINVLYRVGQATAAQVQEQLADPPSYTTVRTLLTILEGKGHVHHRVDGSRYVYEPAVAREHMGARAVETLLS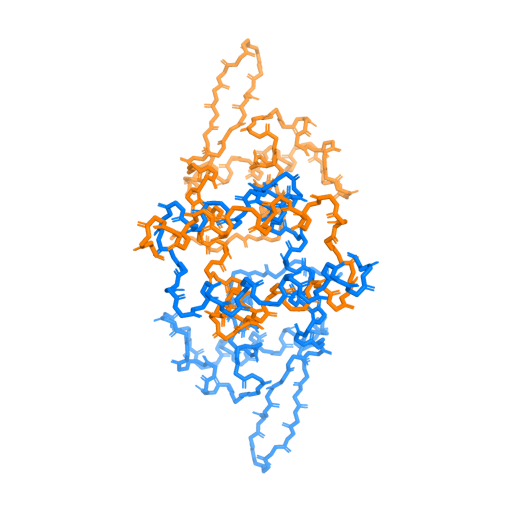TFYDNSVELMIAGMLDREEVPAEELDRLAEMIARARKDGRMDGLSRREREIINVLYRVGQATAAQVQEQLADPPSYTTVRTLLTILEGKGHVHHRVDGSRYVYEPAVAREHMGARAVETLLSTFYDNSVELMIAGMLDREEVPAEELDRLAEMIARARKDGR

pLDDT: mean 92.3, std 8.95, range [34.22, 98.5]

Secondary structure (DSSP, 8-state):
-----HHHHHHHHHHHHHS-B-HHHHHHHSSS---HHHHHHHHHHHHHTTSEEEEEETTEEEEEESS-HHHHHHHHHHHHHHHHSTT-HHHHHHHHHHTT-S-HHHHHHHHHHHHHHHHTT-/-----HHHHHHHHHHHHHS-B-HHHHHHHSSS---HHHHHHHHHHHHHTTSEEEEEETTEEEEEESS-HHHHHHHHHHHHHHHHSTT-HHHHHHHHHHTT-S-HHHHHHHHHHHHHHHHTT-

Organism: NCBI:txid68569

InterPro domains:
  IPR005650 BlaI transcriptional regulatory family [PF03965] (4-115)
  IPR005650 BlaI transcriptional regulatory family [PIRSF019455] (4-119)
  IPR036388 Winged helix-like DNA-binding domain superfamily [G3DSA:1.10.10.10] (1-70)
  IPR036390 Winged helix DNA-binding domain superfamily [SSF46785] (3-117)